Protein AF-A0A2E3RTZ9-F1 (afdb_monomer_lite)

pLDDT: mean 82.04, std 15.69, range [37.78, 97.88]

Structure (mmCIF, N/CA/C/O backbone):
data_AF-A0A2E3RTZ9-F1
#
_entry.id   AF-A0A2E3RTZ9-F1
#
loop_
_atom_site.group_PDB
_atom_site.id
_atom_site.type_symbol
_atom_site.label_atom_id
_atom_site.label_alt_id
_atom_site.label_comp_id
_atom_site.label_asym_id
_atom_site.label_entity_id
_atom_site.label_seq_id
_atom_site.pdbx_PDB_ins_code
_atom_site.Cartn_x
_atom_site.Cartn_y
_atom_site.Cartn_z
_atom_site.occupancy
_atom_site.B_iso_or_equiv
_atom_site.auth_seq_id
_atom_site.auth_comp_id
_atom_site.auth_asym_id
_atom_site.auth_atom_id
_atom_site.pdbx_PDB_model_num
ATOM 1 N N . MET A 1 1 ? 92.430 -11.516 -20.355 1.00 37.78 1 MET A N 1
ATOM 2 C CA . MET A 1 1 ? 92.539 -10.198 -19.692 1.00 37.78 1 MET A CA 1
ATOM 3 C C . MET A 1 1 ? 91.179 -9.803 -19.142 1.00 37.78 1 MET A C 1
ATOM 5 O O . MET A 1 1 ? 90.163 -10.255 -19.645 1.00 37.78 1 MET A O 1
ATOM 9 N N . ARG A 1 2 ? 91.236 -9.058 -18.044 1.00 39.56 2 ARG A N 1
ATOM 10 C CA . ARG A 1 2 ? 90.198 -8.584 -17.121 1.00 39.56 2 ARG A CA 1
ATOM 11 C C . ARG A 1 2 ? 89.097 -7.702 -17.758 1.00 39.56 2 ARG A C 1
ATOM 13 O O . ARG A 1 2 ? 89.448 -6.922 -18.629 1.00 39.56 2 ARG A O 1
ATOM 20 N N . LEU A 1 3 ? 87.861 -7.838 -17.225 1.00 41.00 3 LEU A N 1
ATOM 21 C CA . LEU A 1 3 ? 86.929 -6.800 -16.686 1.00 41.00 3 LEU A CA 1
ATOM 22 C C . LEU A 1 3 ? 86.613 -5.568 -17.593 1.00 41.00 3 LEU A C 1
ATOM 24 O O . LEU A 1 3 ? 87.527 -5.001 -18.161 1.00 41.00 3 LEU A O 1
ATOM 28 N N . THR A 1 4 ? 85.411 -4.989 -17.754 1.00 41.94 4 THR A N 1
ATOM 29 C CA . THR A 1 4 ? 84.179 -4.891 -16.941 1.00 41.94 4 THR A CA 1
ATOM 30 C C . THR A 1 4 ? 83.127 -4.041 -17.711 1.00 41.94 4 THR A C 1
ATOM 32 O O . THR A 1 4 ? 83.494 -3.332 -18.643 1.00 41.94 4 THR A O 1
ATOM 35 N N . HIS A 1 5 ? 81.886 -4.009 -17.190 1.00 41.53 5 HIS A N 1
ATOM 36 C CA . HIS A 1 5 ? 80.855 -2.938 -17.258 1.00 41.53 5 HIS A CA 1
ATOM 37 C C . HIS A 1 5 ? 79.621 -3.122 -18.170 1.00 41.53 5 HIS A C 1
ATOM 39 O O . HIS A 1 5 ? 79.523 -2.588 -19.265 1.00 41.53 5 HIS A O 1
ATOM 45 N N . ILE A 1 6 ? 78.650 -3.872 -17.626 1.00 61.19 6 ILE A N 1
ATOM 46 C CA . ILE A 1 6 ? 77.278 -3.444 -17.256 1.00 61.19 6 ILE A CA 1
ATOM 47 C C . ILE A 1 6 ? 76.717 -2.235 -18.024 1.00 61.19 6 ILE A C 1
ATOM 49 O O . ILE A 1 6 ? 77.168 -1.118 -17.793 1.00 61.19 6 ILE A O 1
ATOM 53 N N . LEU A 1 7 ? 75.613 -2.436 -18.758 1.00 49.50 7 LEU A N 1
ATOM 54 C CA . LEU A 1 7 ? 74.598 -1.401 -18.993 1.00 49.50 7 LEU A CA 1
ATOM 55 C C . LEU A 1 7 ? 73.200 -2.025 -19.181 1.00 49.50 7 LEU A C 1
ATOM 57 O O . LEU A 1 7 ? 72.863 -2.569 -20.225 1.00 49.50 7 LEU A O 1
ATOM 61 N N . PHE A 1 8 ? 72.437 -1.939 -18.088 1.00 44.38 8 PHE A N 1
ATOM 62 C CA . PHE A 1 8 ? 70.993 -1.701 -17.993 1.00 44.38 8 PHE A CA 1
ATOM 63 C C . PHE A 1 8 ? 70.022 -2.569 -18.813 1.00 44.38 8 PHE A C 1
ATOM 65 O O . PHE A 1 8 ? 69.592 -2.230 -19.911 1.00 44.38 8 PHE A O 1
ATOM 72 N N . VAL A 1 9 ? 69.548 -3.629 -18.154 1.00 51.91 9 VAL A N 1
ATOM 73 C CA . VAL A 1 9 ? 68.239 -4.244 -18.404 1.00 51.91 9 VAL A CA 1
ATOM 74 C C . VAL A 1 9 ? 67.163 -3.269 -17.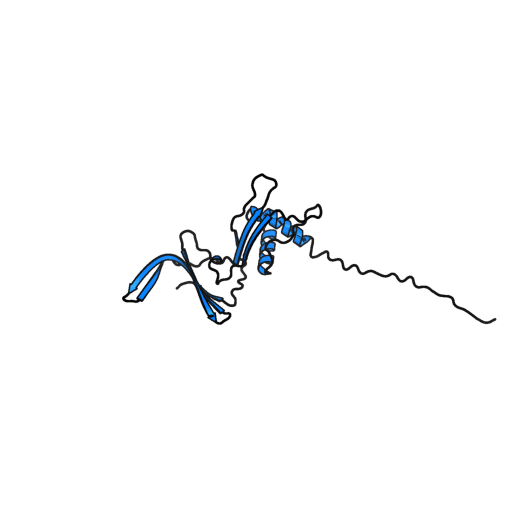907 1.00 51.91 9 VAL A C 1
ATOM 76 O O . VAL A 1 9 ? 67.026 -3.063 -16.703 1.00 51.91 9 VAL A O 1
ATOM 79 N N . LEU A 1 10 ? 66.419 -2.648 -18.823 1.00 51.31 10 LEU A N 1
ATOM 80 C CA . LEU A 1 10 ? 65.188 -1.910 -18.521 1.00 51.31 10 LEU A CA 1
ATOM 81 C C . LEU A 1 10 ? 64.021 -2.910 -18.529 1.00 51.31 10 LEU A C 1
ATOM 83 O O . LEU A 1 10 ? 63.734 -3.471 -19.589 1.00 51.31 10 LEU A O 1
ATOM 87 N N . PRO A 1 11 ? 63.340 -3.168 -17.398 1.00 47.69 11 PRO A N 1
ATOM 88 C CA . PRO A 1 11 ? 62.123 -3.953 -17.427 1.00 47.69 11 PRO A CA 1
ATOM 89 C C . PRO A 1 11 ? 60.994 -3.068 -17.957 1.00 47.69 11 PRO A C 1
ATOM 91 O O . PRO A 1 11 ? 60.727 -1.986 -17.431 1.00 47.69 11 PRO A O 1
ATOM 94 N N . LEU A 1 12 ? 60.336 -3.542 -19.012 1.00 49.34 12 LEU A N 1
ATOM 95 C CA . LEU A 1 12 ? 59.091 -2.991 -19.524 1.00 49.34 12 LEU A CA 1
ATOM 96 C C . LEU A 1 12 ? 58.023 -3.172 -18.430 1.00 49.34 12 LEU A C 1
ATOM 98 O O . LEU A 1 12 ? 57.469 -4.256 -18.259 1.00 49.34 12 LEU A O 1
ATOM 102 N N . ALA A 1 13 ? 57.792 -2.132 -17.630 1.00 54.56 13 ALA A N 1
ATOM 103 C CA . ALA A 1 13 ? 56.733 -2.118 -16.632 1.00 54.56 13 ALA A CA 1
ATOM 104 C C . ALA A 1 13 ? 55.378 -2.072 -17.351 1.00 54.56 13 ALA A C 1
ATOM 106 O O . ALA A 1 13 ? 54.900 -1.011 -17.750 1.00 54.56 13 ALA A O 1
ATOM 107 N N . VAL A 1 14 ? 54.768 -3.242 -17.542 1.00 57.16 14 VAL A N 1
ATOM 108 C CA . VAL A 1 14 ? 53.361 -3.362 -17.925 1.00 57.16 14 VAL A CA 1
ATOM 109 C C . VAL A 1 14 ? 52.537 -2.933 -16.714 1.00 57.16 14 VAL A C 1
ATOM 111 O O . VAL A 1 14 ? 52.337 -3.699 -15.774 1.00 57.16 14 VAL A O 1
ATOM 114 N N . VAL A 1 15 ? 52.093 -1.677 -16.712 1.00 55.81 15 VAL A N 1
ATOM 115 C CA . VAL A 1 15 ? 51.058 -1.200 -15.794 1.00 55.81 15 VAL A CA 1
ATOM 116 C C . VAL A 1 15 ? 49.757 -1.884 -16.204 1.00 55.81 15 VAL A C 1
ATOM 118 O O . VAL A 1 15 ? 49.064 -1.441 -17.117 1.00 55.81 15 VAL A O 1
ATOM 121 N N . ALA A 1 16 ? 49.443 -3.004 -15.554 1.00 57.12 16 ALA A N 1
ATOM 122 C CA . ALA A 1 16 ? 48.110 -3.578 -15.595 1.00 57.12 16 ALA A CA 1
ATOM 123 C C . ALA A 1 16 ? 47.174 -2.628 -14.835 1.00 57.12 16 ALA A C 1
ATOM 125 O O . ALA A 1 16 ? 47.066 -2.686 -13.611 1.00 57.12 16 ALA A O 1
ATOM 126 N N . LEU A 1 17 ? 46.524 -1.715 -15.562 1.00 52.62 17 LEU A N 1
ATOM 127 C CA . LEU A 1 17 ? 45.335 -1.044 -15.056 1.00 52.62 17 LEU A CA 1
ATOM 128 C C . LEU A 1 17 ? 44.267 -2.118 -14.849 1.00 52.62 17 LEU A C 1
ATOM 130 O O . LEU A 1 17 ? 43.628 -2.572 -15.796 1.00 52.62 17 LEU A O 1
ATOM 134 N N . ALA A 1 18 ? 44.094 -2.536 -13.598 1.00 52.53 18 ALA A N 1
ATOM 135 C CA . ALA A 1 18 ? 42.909 -3.250 -13.168 1.00 52.53 18 ALA A CA 1
ATOM 136 C C . ALA A 1 18 ? 41.715 -2.292 -13.298 1.00 52.53 18 ALA A C 1
ATOM 138 O O . ALA A 1 18 ? 41.380 -1.554 -12.375 1.00 52.53 18 ALA A O 1
ATOM 139 N N . VAL A 1 19 ? 41.100 -2.269 -14.480 1.00 52.31 19 VAL A N 1
ATOM 140 C CA . VAL A 1 19 ? 39.741 -1.763 -14.657 1.00 52.31 19 VAL A CA 1
ATOM 141 C C . VAL A 1 19 ? 38.826 -2.673 -13.847 1.00 52.31 19 VAL A C 1
ATOM 143 O O . VAL A 1 19 ? 38.515 -3.790 -14.252 1.00 52.31 19 VAL A O 1
ATOM 146 N N . ALA A 1 20 ? 38.437 -2.216 -12.660 1.00 54.34 20 ALA A N 1
ATOM 147 C CA . ALA A 1 20 ? 37.323 -2.798 -11.935 1.00 54.34 20 ALA A CA 1
ATOM 148 C C . ALA A 1 20 ? 36.063 -2.568 -12.783 1.00 54.34 20 ALA A C 1
ATOM 150 O O . ALA A 1 20 ? 35.514 -1.470 -12.813 1.00 54.34 20 ALA A O 1
ATOM 151 N N . SER A 1 21 ? 35.658 -3.582 -13.544 1.00 45.50 21 SER A N 1
ATOM 152 C CA . SER A 1 21 ? 34.440 -3.581 -14.350 1.00 45.50 21 SER A CA 1
ATOM 153 C C . SER A 1 21 ? 33.209 -3.599 -13.435 1.00 45.50 21 SER A C 1
ATOM 155 O O . SER A 1 21 ? 33.030 -4.576 -12.701 1.00 45.50 21 SER A O 1
ATOM 157 N N . PRO A 1 22 ? 32.330 -2.582 -13.473 1.00 52.78 22 PRO A N 1
ATOM 158 C CA . PRO A 1 22 ? 31.088 -2.587 -12.720 1.00 52.78 22 PRO A CA 1
ATOM 159 C C . PRO A 1 22 ? 29.978 -3.199 -13.584 1.00 52.78 22 PRO A C 1
ATOM 161 O O . PRO A 1 22 ? 29.052 -2.498 -13.967 1.00 52.78 22 PRO A O 1
ATOM 164 N N . GLN A 1 23 ? 30.061 -4.468 -13.993 1.00 50.91 23 GLN A N 1
ATOM 165 C CA . GLN A 1 23 ? 29.090 -4.973 -14.980 1.00 50.91 23 GLN A CA 1
ATOM 166 C C . GLN A 1 23 ? 28.837 -6.474 -14.878 1.00 50.91 23 GLN A C 1
ATOM 168 O O . GLN A 1 23 ? 29.228 -7.270 -15.719 1.00 50.91 23 GLN A O 1
ATOM 173 N N . ALA A 1 24 ? 28.137 -6.846 -13.815 1.00 52.31 24 ALA A N 1
ATOM 174 C CA . ALA A 1 24 ? 27.357 -8.083 -13.782 1.00 52.31 24 ALA A CA 1
ATOM 175 C C . ALA A 1 24 ? 26.075 -7.875 -12.962 1.00 52.31 24 ALA A C 1
ATOM 177 O O . ALA A 1 24 ? 25.016 -8.338 -13.358 1.00 52.31 24 ALA A O 1
ATOM 178 N N . ALA A 1 25 ? 26.133 -7.051 -11.911 1.00 51.88 25 ALA A N 1
ATOM 179 C CA . ALA A 1 25 ? 24.975 -6.599 -11.131 1.00 51.88 25 ALA A CA 1
ATOM 180 C C . ALA A 1 25 ? 24.139 -5.495 -11.828 1.00 51.88 25 ALA A C 1
ATOM 182 O O . ALA A 1 25 ? 23.742 -4.529 -11.182 1.00 51.88 25 ALA A O 1
ATOM 183 N N . LYS A 1 26 ? 23.988 -5.536 -13.161 1.00 54.25 26 LYS A N 1
ATOM 184 C CA . LYS A 1 26 ? 23.388 -4.418 -13.916 1.00 54.25 26 LYS A CA 1
ATOM 185 C C . LYS A 1 26 ? 22.472 -4.834 -15.063 1.00 54.25 26 LYS A C 1
ATOM 187 O O . LYS A 1 26 ? 21.368 -4.332 -15.123 1.00 54.25 26 LYS A O 1
ATOM 192 N N . ALA A 1 27 ? 22.879 -5.741 -15.951 1.00 59.62 27 ALA A N 1
ATOM 193 C CA . ALA A 1 27 ? 22.065 -6.038 -17.138 1.00 59.62 27 ALA A CA 1
ATOM 194 C C . ALA A 1 27 ? 20.762 -6.782 -16.797 1.00 59.62 27 ALA A C 1
ATOM 196 O O . ALA A 1 27 ? 19.689 -6.323 -17.162 1.00 59.62 27 ALA A O 1
ATOM 197 N N . GLN A 1 28 ? 20.854 -7.873 -16.027 1.00 65.69 28 GLN A N 1
ATOM 198 C CA . GLN A 1 28 ? 19.687 -8.698 -15.699 1.00 65.69 28 GLN A CA 1
ATOM 199 C C . GLN A 1 28 ? 18.638 -7.929 -14.878 1.00 65.69 28 GLN A C 1
ATOM 201 O O . GLN A 1 28 ? 17.451 -8.041 -15.162 1.00 65.69 28 GLN A O 1
ATOM 206 N N . ASP A 1 29 ? 19.061 -7.124 -13.899 1.00 67.00 29 ASP A N 1
ATOM 207 C CA . ASP A 1 29 ? 18.135 -6.325 -13.084 1.00 67.00 29 ASP A CA 1
ATOM 208 C C . ASP A 1 29 ? 17.402 -5.272 -13.937 1.00 67.00 29 ASP A C 1
ATOM 210 O O . ASP A 1 29 ? 16.201 -5.076 -13.764 1.00 67.00 29 ASP A O 1
ATOM 214 N N . TYR A 1 30 ? 18.094 -4.648 -14.901 1.00 78.56 30 TYR A N 1
ATOM 215 C CA . TYR A 1 30 ? 17.491 -3.687 -15.833 1.00 78.56 30 TYR A CA 1
ATOM 216 C C . TYR A 1 30 ? 16.533 -4.346 -16.826 1.00 78.56 30 TYR A C 1
ATOM 218 O O . TYR A 1 30 ? 15.469 -3.794 -17.099 1.00 78.56 30 TYR A O 1
ATOM 226 N N . ASP A 1 31 ? 16.861 -5.541 -17.322 1.00 86.25 31 ASP A N 1
ATOM 227 C CA . ASP A 1 31 ? 15.958 -6.311 -18.183 1.00 86.25 31 ASP A CA 1
ATOM 228 C C . ASP A 1 31 ? 14.654 -6.651 -17.438 1.00 86.25 31 ASP A C 1
ATOM 230 O O . ASP A 1 31 ? 13.560 -6.570 -18.006 1.00 86.25 31 ASP A O 1
ATOM 234 N N . MET A 1 32 ? 14.755 -6.962 -16.140 1.00 90.06 32 MET A N 1
ATOM 235 C CA . MET A 1 32 ? 13.598 -7.215 -15.280 1.00 90.06 32 MET A CA 1
ATOM 236 C C . MET A 1 32 ? 12.797 -5.948 -14.966 1.00 90.06 32 MET A C 1
ATOM 238 O O . MET A 1 32 ? 11.569 -6.004 -14.993 1.00 90.06 32 MET A O 1
ATOM 242 N N . ASP A 1 33 ? 13.450 -4.808 -14.721 1.00 91.38 33 ASP A N 1
ATOM 243 C CA . ASP A 1 33 ? 12.775 -3.519 -14.507 1.00 91.38 33 ASP A CA 1
ATOM 244 C C . ASP A 1 33 ? 12.034 -3.058 -15.785 1.00 91.38 33 ASP A C 1
ATOM 246 O O . ASP A 1 33 ? 10.894 -2.593 -15.714 1.00 91.38 33 ASP A O 1
ATOM 250 N N . CYS A 1 34 ? 12.617 -3.271 -16.971 1.00 90.19 34 CYS A N 1
ATOM 251 C CA . CYS A 1 34 ? 11.935 -3.041 -18.249 1.00 90.19 34 CYS A CA 1
ATOM 252 C C . CYS A 1 34 ? 10.733 -3.967 -18.446 1.00 90.19 34 CYS A C 1
ATOM 254 O O . CYS A 1 34 ? 9.667 -3.531 -18.882 1.00 90.19 34 CYS A O 1
ATOM 256 N N . LYS A 1 35 ? 10.880 -5.254 -18.115 1.00 91.00 35 LYS A N 1
ATOM 257 C CA . LYS A 1 35 ? 9.771 -6.209 -18.183 1.00 91.00 35 LYS A CA 1
ATOM 258 C C . LYS A 1 35 ? 8.651 -5.832 -17.212 1.00 91.00 35 LYS A C 1
ATOM 260 O O . LYS A 1 35 ? 7.480 -5.919 -17.572 1.00 91.00 35 LYS A O 1
ATOM 265 N N . LEU A 1 36 ? 9.001 -5.383 -16.010 1.00 91.56 36 LEU A N 1
ATOM 266 C CA . LEU A 1 36 ? 8.054 -4.922 -15.002 1.00 91.56 36 LEU A CA 1
ATOM 267 C C . LEU A 1 36 ? 7.200 -3.757 -15.515 1.00 91.56 36 LEU A C 1
ATOM 269 O O . LEU A 1 36 ? 5.980 -3.845 -15.424 1.00 91.56 36 LEU A O 1
ATOM 273 N N . LEU A 1 37 ? 7.809 -2.738 -16.129 1.00 89.19 37 LEU A N 1
ATOM 274 C CA . LEU A 1 37 ? 7.092 -1.617 -16.758 1.00 89.19 37 LEU A CA 1
ATOM 275 C C . LEU A 1 37 ? 6.053 -2.072 -17.794 1.00 89.19 37 LEU A C 1
ATOM 277 O O . LEU A 1 37 ? 4.983 -1.483 -17.890 1.00 89.19 37 LEU A O 1
ATOM 281 N N . LEU A 1 38 ? 6.332 -3.139 -18.544 1.00 87.62 38 LEU A N 1
ATOM 282 C CA . LEU A 1 38 ? 5.393 -3.687 -19.531 1.00 87.62 38 LEU A CA 1
ATOM 283 C C . LEU A 1 38 ? 4.291 -4.549 -18.897 1.00 87.62 38 LEU A C 1
ATOM 285 O O . LEU A 1 38 ? 3.165 -4.588 -19.390 1.00 87.62 38 LEU A O 1
ATOM 289 N N . CYS A 1 39 ? 4.613 -5.261 -17.821 1.00 90.88 39 CYS A N 1
ATOM 290 C CA . CYS A 1 39 ? 3.714 -6.205 -17.159 1.00 90.88 39 CYS A CA 1
ATOM 291 C C . CYS A 1 39 ? 2.747 -5.543 -16.171 1.00 90.88 39 CYS A C 1
ATOM 293 O O . CYS A 1 39 ? 1.628 -6.026 -15.982 1.00 90.88 39 CYS A O 1
ATOM 295 N N . LEU A 1 40 ? 3.188 -4.462 -15.528 1.00 89.88 40 LEU A N 1
ATOM 296 C CA . LEU A 1 40 ? 2.461 -3.779 -14.467 1.00 89.88 40 LEU A CA 1
ATOM 297 C C . LEU A 1 40 ? 1.120 -3.189 -14.942 1.00 89.88 40 LEU A C 1
ATOM 299 O O . LEU A 1 40 ? 0.122 -3.441 -14.267 1.00 89.88 40 LEU A O 1
ATOM 303 N N . PRO A 1 41 ? 1.032 -2.529 -16.119 1.00 85.56 41 PRO A N 1
ATOM 304 C CA . PRO A 1 41 ? -0.231 -2.107 -16.715 1.00 85.56 41 PRO A CA 1
ATOM 305 C C . PRO A 1 41 ? -1.295 -3.201 -16.725 1.00 85.56 41 PRO A C 1
ATOM 307 O O . PRO A 1 41 ? -2.399 -3.006 -16.232 1.00 85.56 41 PRO A O 1
ATOM 310 N N . GLY A 1 42 ? -0.944 -4.384 -17.229 1.00 82.62 42 GLY A N 1
ATOM 311 C CA . GLY A 1 42 ? -1.872 -5.501 -17.380 1.00 82.62 42 GLY A CA 1
ATOM 312 C C . GLY A 1 42 ? -2.170 -6.273 -16.094 1.00 82.62 42 GLY A C 1
ATOM 313 O O . GLY A 1 42 ? -2.815 -7.315 -16.176 1.00 82.62 42 GLY A O 1
ATOM 314 N N . GLY A 1 43 ? -1.673 -5.829 -14.934 1.00 86.31 43 GLY A N 1
ATOM 315 C CA . GLY A 1 43 ? -1.845 -6.548 -13.673 1.00 86.31 43 GLY A CA 1
ATOM 316 C C . GLY A 1 43 ? -1.128 -7.901 -13.644 1.00 86.31 43 GLY A C 1
ATOM 317 O O . GLY A 1 43 ? -1.636 -8.841 -13.041 1.00 86.31 43 GLY A O 1
ATOM 318 N N . PHE A 1 44 ? 0.042 -7.999 -14.288 1.00 90.62 44 PHE A N 1
ATOM 319 C CA . PHE A 1 44 ? 0.865 -9.216 -14.373 1.00 90.62 44 PHE A CA 1
ATOM 320 C C . PHE A 1 44 ? 0.156 -10.417 -15.030 1.00 90.62 44 PHE A C 1
ATOM 322 O O . PHE A 1 44 ? -0.100 -11.427 -14.370 1.00 90.62 44 PHE A O 1
ATOM 329 N N . PRO A 1 45 ? -0.126 -10.355 -16.345 1.00 89.19 45 PRO A N 1
ATOM 330 C CA . PRO A 1 45 ? -0.687 -11.486 -17.085 1.00 89.19 45 PRO A CA 1
ATOM 331 C C . PRO A 1 45 ? 0.279 -12.687 -17.152 1.00 89.19 45 PRO A C 1
ATOM 333 O O . PRO A 1 45 ? 1.436 -12.618 -16.726 1.00 89.19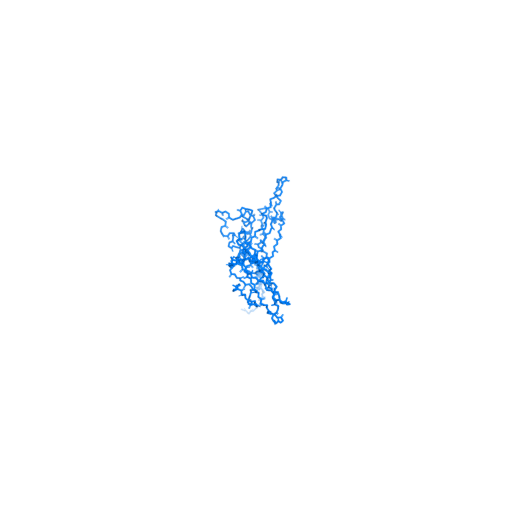 45 PRO A O 1
ATOM 336 N N . ASP A 1 46 ? -0.181 -13.800 -17.732 1.00 91.56 46 ASP A N 1
ATOM 337 C CA . ASP A 1 46 ? 0.636 -15.005 -17.921 1.00 91.56 46 ASP A CA 1
ATOM 338 C C . ASP A 1 46 ? 2.004 -14.680 -18.554 1.00 91.56 46 ASP A C 1
ATOM 340 O O . ASP A 1 46 ? 2.100 -14.020 -19.589 1.00 91.56 46 ASP A O 1
ATOM 344 N N . GLY A 1 47 ? 3.083 -15.157 -17.922 1.00 89.12 47 GLY A N 1
ATOM 345 C CA . GLY A 1 47 ? 4.466 -14.885 -18.340 1.00 89.12 47 GLY A CA 1
ATOM 346 C C . GLY A 1 47 ? 5.137 -13.680 -17.663 1.00 89.12 47 GLY A C 1
ATOM 347 O O . GLY A 1 47 ? 6.331 -13.468 -17.884 1.00 89.12 47 GLY A O 1
ATOM 348 N N . CYS A 1 48 ? 4.419 -12.944 -16.808 1.00 94.50 48 CYS A N 1
ATOM 349 C CA . CYS A 1 48 ? 4.941 -11.827 -16.007 1.00 94.50 48 CYS A CA 1
ATOM 350 C C . CYS A 1 48 ? 5.254 -12.182 -14.539 1.00 94.50 48 CYS A C 1
ATOM 352 O O . CYS A 1 48 ? 5.542 -11.290 -13.742 1.00 94.50 48 CYS A O 1
ATOM 354 N N . GLY A 1 49 ? 5.191 -13.464 -14.160 1.00 93.62 49 GLY A N 1
ATOM 355 C CA . GLY A 1 49 ? 5.391 -13.896 -12.769 1.00 93.62 49 GLY A CA 1
ATOM 356 C C . GLY A 1 49 ? 6.779 -13.567 -12.205 1.00 93.62 49 GLY A C 1
ATOM 357 O O . GLY A 1 49 ? 6.897 -13.161 -11.059 1.00 93.62 49 GLY A O 1
ATOM 358 N N . ASP A 1 50 ? 7.821 -13.642 -13.028 1.00 93.94 50 ASP A N 1
ATOM 359 C CA . ASP A 1 50 ? 9.185 -13.244 -12.661 1.00 93.94 50 ASP A CA 1
ATOM 360 C C . ASP A 1 50 ? 9.319 -11.731 -12.415 1.00 93.94 50 ASP A C 1
ATOM 362 O O . ASP A 1 50 ? 10.014 -11.316 -11.492 1.00 93.94 50 ASP A O 1
ATOM 366 N N . ALA A 1 51 ? 8.638 -10.900 -13.207 1.00 93.81 51 ALA A N 1
ATOM 367 C CA . ALA A 1 51 ? 8.591 -9.454 -13.007 1.00 93.81 51 ALA A CA 1
ATOM 368 C C . ALA A 1 51 ? 7.823 -9.090 -11.729 1.00 93.81 51 ALA A C 1
ATOM 370 O O . ALA A 1 51 ? 8.243 -8.198 -10.991 1.00 93.81 51 ALA A O 1
ATOM 371 N N . TYR A 1 52 ? 6.734 -9.808 -11.438 1.00 93.19 52 TYR A N 1
ATOM 372 C CA . TYR A 1 52 ? 6.019 -9.686 -10.169 1.00 93.19 52 TYR A CA 1
ATOM 373 C C . TYR A 1 52 ? 6.924 -10.041 -8.986 1.00 93.19 52 TYR A C 1
ATOM 375 O O . TYR A 1 52 ? 7.049 -9.257 -8.046 1.00 93.19 52 TYR A O 1
ATOM 383 N N . ASP A 1 53 ? 7.597 -11.191 -9.042 1.00 93.50 53 ASP A N 1
ATOM 384 C CA . ASP A 1 53 ? 8.486 -11.645 -7.974 1.00 93.50 53 ASP A CA 1
ATOM 385 C C . ASP A 1 53 ? 9.651 -10.670 -7.755 1.00 93.50 53 ASP A C 1
ATOM 387 O O . ASP A 1 53 ? 9.958 -10.334 -6.609 1.00 93.50 53 ASP A O 1
ATOM 391 N N . HIS A 1 54 ? 10.240 -10.153 -8.839 1.00 94.00 54 HIS A N 1
ATOM 392 C CA . HIS A 1 54 ? 11.264 -9.104 -8.799 1.00 94.00 54 HIS A CA 1
ATOM 393 C C . HIS A 1 54 ? 10.756 -7.838 -8.103 1.00 94.00 54 HIS A C 1
ATOM 395 O O . HIS A 1 54 ? 11.406 -7.329 -7.191 1.00 94.00 54 HIS A O 1
ATOM 401 N N . MET A 1 55 ? 9.560 -7.357 -8.457 1.00 93.38 55 MET A N 1
ATOM 402 C CA . MET A 1 55 ? 8.939 -6.210 -7.788 1.00 93.38 55 MET A CA 1
ATOM 403 C C . MET A 1 55 ? 8.731 -6.476 -6.289 1.00 93.38 55 MET A C 1
ATOM 405 O O . MET A 1 55 ? 9.091 -5.644 -5.455 1.00 93.38 55 MET A O 1
ATOM 409 N N . ILE A 1 56 ? 8.180 -7.637 -5.917 1.00 92.38 56 ILE A N 1
ATOM 410 C CA . ILE A 1 56 ? 7.950 -7.994 -4.509 1.00 92.38 56 ILE A CA 1
ATOM 411 C C . ILE A 1 56 ? 9.266 -8.075 -3.729 1.00 92.38 56 ILE A C 1
ATOM 413 O O . ILE A 1 56 ? 9.305 -7.659 -2.568 1.00 92.38 56 ILE A O 1
ATOM 417 N N . ASP A 1 57 ? 10.340 -8.576 -4.335 1.00 91.94 57 ASP A N 1
ATOM 418 C CA . ASP A 1 57 ? 11.665 -8.615 -3.716 1.00 91.94 57 ASP A CA 1
ATOM 419 C C . ASP A 1 57 ? 12.204 -7.204 -3.440 1.00 91.94 57 ASP A C 1
ATOM 421 O O . ASP A 1 57 ? 12.575 -6.884 -2.307 1.00 91.94 57 ASP A O 1
ATOM 425 N N . ARG A 1 58 ? 12.105 -6.298 -4.421 1.00 92.06 58 ARG A N 1
ATOM 426 C CA . ARG A 1 58 ? 12.477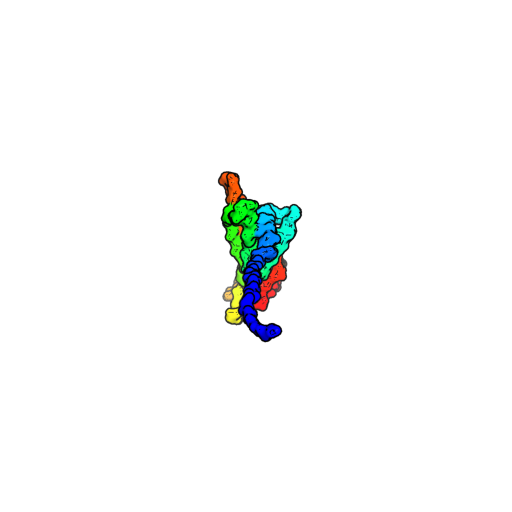 -4.883 -4.253 1.00 92.06 58 ARG A CA 1
ATOM 427 C C . ARG A 1 58 ? 11.697 -4.203 -3.130 1.00 92.06 58 ARG A C 1
ATOM 429 O O . ARG A 1 58 ? 12.290 -3.511 -2.300 1.00 92.06 58 ARG A O 1
ATOM 436 N N . ILE A 1 59 ? 10.386 -4.432 -3.065 1.00 91.12 59 ILE A N 1
ATOM 437 C CA . ILE A 1 59 ? 9.527 -3.899 -2.001 1.00 91.12 59 ILE A CA 1
ATOM 438 C C . ILE A 1 59 ? 9.961 -4.471 -0.641 1.00 91.12 59 ILE A C 1
ATOM 440 O O . ILE A 1 59 ? 10.071 -3.738 0.342 1.00 91.12 59 ILE A O 1
ATOM 444 N N . ARG A 1 60 ? 10.272 -5.769 -0.549 1.00 87.88 60 ARG A N 1
ATOM 445 C CA . ARG A 1 60 ? 10.773 -6.384 0.697 1.00 87.88 60 ARG A CA 1
ATOM 446 C C . ARG A 1 60 ? 12.111 -5.800 1.154 1.00 87.88 60 ARG A C 1
ATOM 448 O O . ARG A 1 60 ? 12.351 -5.757 2.361 1.00 87.88 60 ARG A O 1
ATOM 455 N N . ASP A 1 61 ? 12.927 -5.328 0.219 1.00 88.38 61 ASP A N 1
ATOM 456 C CA . ASP A 1 61 ? 14.180 -4.612 0.467 1.00 88.38 61 ASP A CA 1
ATOM 457 C C . ASP A 1 61 ? 13.989 -3.122 0.807 1.00 88.38 61 ASP A C 1
ATOM 459 O O . ASP A 1 61 ? 14.963 -2.425 1.100 1.00 88.38 61 ASP A O 1
ATOM 463 N N . GLY A 1 62 ? 12.755 -2.608 0.771 1.00 85.56 62 GLY A N 1
ATOM 464 C CA . GLY A 1 62 ? 12.460 -1.190 0.989 1.00 85.56 62 GLY A CA 1
ATOM 465 C C . GLY A 1 62 ? 12.921 -0.287 -0.158 1.00 85.56 62 GLY A C 1
ATOM 466 O O . GLY A 1 62 ? 13.159 0.901 0.054 1.00 85.56 62 GLY A O 1
ATOM 467 N N . LYS A 1 63 ? 13.089 -0.849 -1.358 1.00 88.62 63 LYS A N 1
ATOM 468 C CA . LYS A 1 63 ? 13.420 -0.114 -2.582 1.00 88.62 63 LYS A CA 1
ATOM 469 C C . LYS A 1 63 ? 12.137 0.297 -3.307 1.00 88.62 63 LYS A C 1
ATOM 471 O O . LYS A 1 63 ? 11.077 -0.286 -3.090 1.00 88.62 63 LYS A O 1
ATOM 476 N N . SER A 1 64 ? 12.269 1.261 -4.219 1.00 89.38 64 SER A N 1
ATOM 477 C CA . SER A 1 64 ? 11.229 1.578 -5.206 1.00 89.38 64 SER A CA 1
ATOM 478 C C . SER A 1 64 ? 10.782 0.304 -5.942 1.00 89.38 64 SER A C 1
ATOM 480 O O . SER A 1 64 ? 11.656 -0.506 -6.288 1.00 89.38 64 SER A O 1
ATOM 482 N N . PRO A 1 65 ? 9.474 0.122 -6.207 1.00 89.75 65 PRO A N 1
ATOM 483 C CA . PRO A 1 65 ? 8.934 -1.080 -6.848 1.00 89.75 65 PRO A CA 1
ATOM 484 C C . PRO A 1 65 ? 9.508 -1.295 -8.251 1.00 89.75 65 PRO A C 1
ATOM 486 O O . PRO A 1 65 ? 9.742 -2.434 -8.635 1.00 89.75 65 PRO A O 1
ATOM 489 N N . ILE A 1 66 ? 9.812 -0.207 -8.963 1.00 89.56 66 ILE A N 1
ATOM 490 C CA . ILE A 1 66 ? 10.480 -0.208 -10.267 1.00 89.56 66 ILE A CA 1
ATOM 491 C C . ILE A 1 66 ? 11.869 0.415 -10.096 1.00 89.56 66 ILE A C 1
ATOM 493 O O . ILE A 1 66 ? 12.046 1.377 -9.336 1.00 89.56 66 ILE A O 1
ATOM 497 N N . GLY A 1 67 ? 12.879 -0.186 -10.724 1.00 86.88 67 GLY A N 1
ATOM 498 C CA . GLY A 1 67 ? 14.208 0.403 -10.861 1.00 86.88 67 GLY A CA 1
ATOM 499 C C . GLY A 1 67 ? 14.375 1.162 -12.171 1.00 86.88 67 GLY A C 1
ATOM 500 O O . GLY A 1 67 ? 13.518 1.948 -12.552 1.00 86.88 67 GLY A O 1
ATOM 501 N N . THR A 1 68 ? 15.500 0.935 -12.838 1.00 86.69 68 THR A N 1
ATOM 502 C CA . THR A 1 68 ? 15.866 1.643 -14.071 1.00 86.69 68 THR A CA 1
ATOM 503 C C . THR A 1 68 ? 15.651 0.714 -15.253 1.00 86.69 68 THR A C 1
ATOM 505 O O . THR A 1 68 ? 16.210 -0.380 -15.278 1.00 86.69 68 THR A O 1
ATOM 508 N N . CYS A 1 69 ? 14.899 1.159 -16.258 1.00 86.50 69 CYS A N 1
ATOM 509 C CA . CYS A 1 69 ? 14.776 0.440 -17.521 1.00 86.50 69 CYS A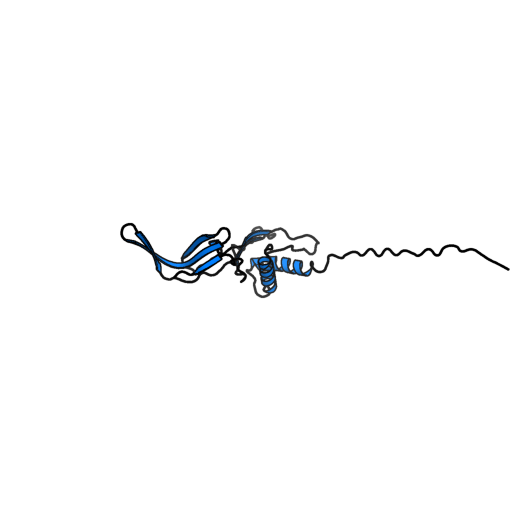 CA 1
ATOM 510 C C . CYS A 1 69 ? 15.686 1.063 -18.583 1.00 86.50 69 CYS A C 1
ATOM 512 O O . CYS A 1 69 ? 15.459 2.191 -19.016 1.00 86.50 69 CYS A O 1
ATOM 514 N N . ALA A 1 70 ? 16.710 0.327 -19.021 1.00 85.25 70 ALA A N 1
ATOM 515 C CA . ALA A 1 70 ? 17.611 0.767 -20.081 1.00 85.25 70 ALA A CA 1
ATOM 516 C C . ALA A 1 70 ? 17.078 0.359 -21.462 1.00 85.25 70 ALA A C 1
ATOM 518 O O . ALA A 1 70 ? 16.957 -0.820 -21.789 1.00 85.25 70 ALA A O 1
ATOM 519 N N . MET A 1 71 ? 16.810 1.348 -22.305 1.00 78.50 71 MET A N 1
ATOM 520 C CA . MET A 1 71 ? 16.392 1.152 -23.687 1.00 78.50 71 MET A CA 1
ATOM 521 C C . MET A 1 71 ? 17.589 0.772 -24.570 1.00 78.50 71 MET A C 1
ATOM 523 O O . MET A 1 71 ? 18.728 1.165 -24.317 1.00 78.50 71 MET A O 1
ATOM 527 N N . ALA A 1 72 ? 17.330 0.082 -25.687 1.00 70.19 72 ALA A N 1
ATOM 528 C CA . ALA A 1 72 ? 18.363 -0.367 -26.634 1.00 70.19 72 ALA A CA 1
ATOM 529 C C . ALA A 1 72 ? 19.245 0.767 -27.214 1.00 70.19 72 ALA A C 1
ATOM 531 O O . ALA A 1 72 ? 20.340 0.508 -27.707 1.00 70.19 72 ALA A O 1
ATOM 532 N N . GLY A 1 73 ? 18.787 2.023 -27.144 1.00 68.19 73 GLY A N 1
ATOM 533 C CA . GLY A 1 73 ? 19.552 3.217 -27.524 1.00 68.19 73 GLY A CA 1
ATOM 534 C C . GLY A 1 73 ? 20.504 3.754 -26.446 1.00 68.19 73 GLY A C 1
ATOM 535 O O . GLY A 1 73 ? 21.137 4.782 -26.668 1.00 68.19 73 GLY A O 1
ATOM 536 N N . GLY A 1 74 ? 20.599 3.099 -25.285 1.00 72.12 74 GLY A N 1
ATOM 537 C CA . GLY A 1 74 ? 21.437 3.519 -24.157 1.00 72.12 74 GLY A CA 1
ATOM 538 C C . GLY A 1 74 ? 20.824 4.600 -23.258 1.00 72.12 74 GLY A C 1
ATOM 539 O O . GLY A 1 74 ? 21.489 5.039 -22.323 1.00 72.12 74 GLY A O 1
ATOM 540 N N . GLY A 1 75 ? 19.586 5.026 -23.530 1.00 79.19 75 GLY A N 1
ATOM 541 C CA . GLY A 1 75 ? 18.801 5.900 -22.651 1.00 79.19 75 GLY A CA 1
ATOM 542 C C . GLY A 1 75 ? 17.974 5.109 -21.636 1.00 79.19 75 GLY A C 1
ATOM 543 O O . GLY A 1 75 ? 17.697 3.932 -21.853 1.00 79.19 75 GLY A O 1
ATOM 544 N N . GLU A 1 76 ? 17.576 5.752 -20.543 1.00 85.94 76 GLU A N 1
ATOM 545 C CA . GLU A 1 76 ? 16.595 5.218 -19.591 1.00 85.94 76 GLU A CA 1
ATOM 546 C C . GLU A 1 76 ? 15.175 5.541 -20.076 1.00 85.94 76 GLU A C 1
ATOM 548 O O . GLU A 1 76 ? 14.954 6.593 -20.673 1.00 85.94 76 GLU A O 1
ATOM 553 N N . TYR A 1 77 ? 14.228 4.626 -19.870 1.00 83.62 77 TYR A N 1
ATOM 554 C CA . TYR A 1 77 ? 12.809 4.938 -20.005 1.00 83.62 77 TYR A CA 1
ATOM 555 C C . TYR A 1 77 ? 12.322 5.569 -18.701 1.00 83.62 77 TYR A C 1
ATOM 557 O O . TYR A 1 77 ? 12.305 4.894 -17.673 1.00 83.62 77 TYR A O 1
ATOM 565 N N . ASP A 1 78 ? 11.929 6.837 -18.754 1.00 85.56 78 ASP A N 1
ATOM 566 C CA . ASP A 1 78 ? 11.462 7.637 -17.616 1.00 85.56 78 ASP A CA 1
ATOM 567 C C . ASP A 1 78 ? 10.090 8.289 -17.863 1.00 85.56 78 ASP A C 1
ATOM 569 O O . ASP A 1 78 ? 9.605 9.046 -17.025 1.00 85.56 78 ASP A O 1
ATOM 573 N N . ASP A 1 79 ? 9.431 7.964 -18.981 1.00 87.56 79 ASP A N 1
ATOM 574 C CA . ASP A 1 79 ? 8.124 8.519 -19.348 1.00 87.56 79 ASP A CA 1
ATOM 575 C C . ASP A 1 79 ? 6.971 7.769 -18.652 1.00 87.56 79 ASP A C 1
ATOM 577 O O . ASP A 1 79 ? 6.110 7.121 -19.264 1.00 87.56 79 ASP A O 1
ATOM 581 N N . TYR A 1 80 ? 7.021 7.783 -17.322 1.00 87.06 80 TYR A N 1
ATOM 582 C CA . TYR A 1 80 ? 6.000 7.264 -16.425 1.00 87.06 80 TYR A CA 1
ATOM 583 C C . TYR A 1 80 ? 6.023 8.020 -15.093 1.00 87.06 80 TYR A C 1
ATOM 585 O O . TYR A 1 80 ? 7.062 8.486 -14.628 1.00 87.06 80 TYR A O 1
ATOM 593 N N . GLU A 1 81 ? 4.866 8.105 -14.454 1.00 89.00 81 GLU A N 1
ATOM 594 C CA . GLU A 1 81 ? 4.707 8.584 -13.088 1.00 89.00 81 GLU A CA 1
ATOM 595 C C . GLU A 1 81 ? 4.304 7.407 -12.206 1.00 89.00 81 GLU A C 1
ATOM 597 O O . GLU A 1 81 ? 3.478 6.584 -12.601 1.00 89.00 81 GLU A O 1
ATOM 602 N N . ILE A 1 82 ? 4.906 7.307 -11.023 1.00 89.56 82 ILE A N 1
ATOM 603 C CA . ILE A 1 82 ? 4.594 6.262 -10.053 1.00 89.56 82 ILE A CA 1
ATOM 604 C C . ILE A 1 82 ? 4.446 6.867 -8.660 1.00 89.56 82 ILE A C 1
ATOM 606 O O . ILE A 1 82 ? 5.374 7.485 -8.137 1.00 89.56 82 ILE A O 1
ATOM 610 N N . ASP A 1 83 ? 3.286 6.642 -8.054 1.00 92.12 83 ASP A N 1
ATOM 611 C CA . ASP A 1 83 ? 3.015 6.919 -6.650 1.00 92.12 83 ASP A CA 1
ATOM 612 C C . ASP A 1 83 ? 2.945 5.594 -5.888 1.00 92.12 83 ASP A C 1
ATOM 614 O O . ASP A 1 83 ? 2.331 4.623 -6.339 1.00 92.12 83 ASP A O 1
ATOM 618 N N . TYR A 1 84 ? 3.621 5.510 -4.747 1.00 92.06 84 TYR A N 1
ATOM 619 C CA . TYR A 1 84 ? 3.623 4.293 -3.950 1.00 92.06 84 TYR A CA 1
ATOM 620 C C . TYR A 1 84 ? 3.830 4.551 -2.464 1.00 92.06 84 TYR A C 1
ATOM 622 O O . TYR A 1 84 ? 4.546 5.465 -2.059 1.00 92.06 84 TYR A O 1
ATOM 630 N N . ASP A 1 85 ? 3.267 3.663 -1.644 1.00 91.00 85 ASP A N 1
ATOM 631 C CA . ASP A 1 85 ? 3.401 3.730 -0.188 1.00 91.00 85 ASP A CA 1
ATOM 632 C C . ASP A 1 85 ? 3.629 2.341 0.425 1.00 91.00 85 ASP A C 1
ATOM 634 O O . ASP A 1 85 ? 3.093 1.321 -0.023 1.00 91.00 85 ASP A O 1
ATOM 638 N N . PHE A 1 86 ? 4.435 2.317 1.485 1.00 88.62 86 PHE A N 1
ATOM 639 C CA . PHE A 1 86 ? 4.636 1.179 2.366 1.00 88.62 86 PHE A CA 1
ATOM 640 C C . PHE A 1 86 ? 3.663 1.248 3.543 1.00 88.62 86 PHE A C 1
ATOM 642 O O . PHE A 1 86 ? 3.899 1.898 4.563 1.00 88.62 86 PHE A O 1
ATOM 649 N N . ASN A 1 87 ? 2.600 0.461 3.453 1.00 90.19 87 ASN A N 1
ATOM 650 C CA . ASN A 1 87 ? 1.520 0.481 4.424 1.00 90.19 87 ASN A CA 1
ATOM 651 C C . ASN A 1 87 ? 1.839 -0.367 5.669 1.00 90.19 87 ASN A C 1
ATOM 653 O O . ASN A 1 87 ? 1.653 -1.589 5.703 1.00 90.19 87 ASN A O 1
ATOM 657 N N . GLY A 1 88 ? 2.292 0.295 6.735 1.00 87.88 88 GLY A N 1
ATOM 658 C CA . GLY A 1 88 ? 2.447 -0.323 8.058 1.00 87.88 88 GLY A CA 1
ATOM 659 C C . GLY A 1 88 ? 1.107 -0.730 8.687 1.00 87.88 88 GLY A C 1
ATOM 660 O O . GLY A 1 88 ? 0.051 -0.225 8.313 1.00 87.88 88 GLY A O 1
ATOM 661 N N . ALA A 1 89 ? 1.120 -1.636 9.672 1.00 89.88 89 ALA A N 1
ATOM 662 C CA . ALA A 1 89 ? -0.102 -2.054 10.383 1.00 89.88 89 ALA A CA 1
ATOM 663 C C . ALA A 1 89 ? -0.858 -0.901 11.067 1.00 89.88 89 ALA A C 1
ATOM 665 O O . ALA A 1 89 ? -2.082 -0.958 11.210 1.00 89.88 89 ALA A O 1
ATOM 666 N N . THR A 1 90 ? -0.149 0.149 11.472 1.00 90.88 90 THR A N 1
ATOM 667 C CA . THR A 1 90 ? -0.729 1.348 12.090 1.00 90.88 90 THR A CA 1
ATOM 668 C C . THR A 1 90 ? -1.431 2.265 11.088 1.00 90.88 90 THR A C 1
ATOM 670 O O . THR A 1 90 ? -2.200 3.122 11.512 1.00 90.88 90 THR A O 1
ATOM 673 N N . SER A 1 91 ? -1.215 2.087 9.780 1.00 91.00 91 SER A N 1
ATOM 674 C CA . SER A 1 91 ? -1.975 2.787 8.743 1.00 91.00 91 SER A CA 1
ATOM 675 C C . SER A 1 91 ? -3.263 2.033 8.440 1.00 91.00 91 SER A C 1
ATOM 677 O O . SER A 1 91 ? -3.264 0.807 8.305 1.00 91.00 91 SER A O 1
ATOM 679 N N . ARG A 1 92 ? -4.360 2.776 8.284 1.00 92.88 92 ARG A N 1
ATOM 680 C CA . ARG A 1 92 ? -5.644 2.229 7.845 1.00 92.88 92 ARG A CA 1
ATOM 681 C C . ARG A 1 92 ? -5.558 1.638 6.433 1.00 92.88 92 ARG A C 1
ATOM 683 O O . ARG A 1 92 ? -6.184 0.613 6.181 1.00 92.88 92 ARG A O 1
ATOM 690 N N . ASP A 1 93 ? -4.759 2.237 5.552 1.00 90.56 93 ASP A N 1
ATOM 691 C CA . ASP A 1 93 ? -4.655 1.843 4.138 1.00 90.56 93 ASP A CA 1
ATOM 692 C C . ASP A 1 93 ? -3.968 0.487 3.943 1.00 90.56 93 ASP A C 1
ATOM 694 O O . ASP A 1 93 ? -4.128 -0.167 2.910 1.00 90.56 93 ASP A O 1
ATOM 698 N N . GLY A 1 94 ? -3.291 -0.007 4.986 1.00 92.00 94 GLY A N 1
ATOM 699 C CA . GLY A 1 94 ? -2.710 -1.343 4.999 1.00 92.00 94 GLY A CA 1
ATOM 700 C C . GLY A 1 94 ? -3.720 -2.483 5.141 1.00 92.00 94 GLY A C 1
ATOM 701 O O . GLY A 1 94 ? -3.334 -3.650 5.249 1.00 92.00 94 GLY A O 1
ATOM 702 N N . TRP A 1 95 ? -5.013 -2.188 5.179 1.00 93.56 95 TRP A N 1
ATOM 703 C CA . TRP A 1 95 ? -6.050 -3.165 5.479 1.00 93.56 95 TRP A CA 1
ATOM 704 C C . TRP A 1 95 ? -7.159 -3.090 4.446 1.00 93.56 95 TRP A C 1
ATOM 706 O O . TRP A 1 95 ? -7.639 -2.009 4.113 1.00 93.56 95 TRP A O 1
ATOM 716 N N . GLN A 1 96 ? -7.575 -4.251 3.951 1.00 94.88 96 GLN A N 1
ATOM 717 C CA . GLN A 1 96 ? -8.670 -4.367 2.999 1.00 94.88 96 GLN A CA 1
ATOM 718 C C . GLN A 1 96 ? -9.757 -5.269 3.541 1.00 94.88 96 GLN A C 1
ATOM 720 O O . GLN A 1 96 ? -9.488 -6.305 4.147 1.00 94.88 96 GLN A O 1
ATOM 725 N N . CYS A 1 97 ? -10.992 -4.841 3.324 1.00 95.44 97 CYS A N 1
ATOM 726 C CA . CYS A 1 97 ? -12.165 -5.589 3.717 1.00 95.44 97 CYS A CA 1
ATOM 727 C C . CYS A 1 97 ? -12.858 -6.181 2.494 1.00 95.44 97 CYS A C 1
ATOM 729 O O . CYS A 1 97 ? -12.830 -5.558 1.430 1.00 95.44 97 CYS A O 1
ATOM 731 N N . PRO A 1 98 ? -13.503 -7.352 2.639 1.00 94.94 98 PRO A N 1
ATOM 732 C CA . PRO A 1 98 ? -14.380 -7.877 1.606 1.00 94.94 98 PRO A CA 1
ATOM 733 C C . PRO A 1 98 ? -15.428 -6.844 1.189 1.00 94.94 98 PRO A C 1
ATOM 735 O O . PRO A 1 98 ? -15.868 -6.020 2.002 1.00 94.94 98 PRO A O 1
ATOM 738 N N . GLU A 1 99 ? -15.854 -6.915 -0.070 1.00 93.62 99 GLU A N 1
ATOM 739 C CA . GLU A 1 99 ? -16.889 -6.035 -0.604 1.00 93.62 99 GLU A CA 1
ATOM 740 C C . GLU A 1 99 ? -18.151 -6.058 0.277 1.00 93.62 99 GLU A C 1
ATOM 742 O O . GLU A 1 99 ? -18.550 -7.096 0.805 1.00 93.62 99 GLU A O 1
ATOM 747 N N . GLY A 1 100 ? -18.764 -4.890 0.473 1.00 93.31 100 GLY A N 1
ATOM 748 C CA . GLY A 1 100 ? -19.967 -4.743 1.295 1.00 93.31 100 GLY A CA 1
ATOM 749 C C . GLY A 1 100 ? -19.722 -4.706 2.807 1.00 93.31 100 GLY A C 1
ATOM 750 O O . GLY A 1 100 ? -20.664 -4.465 3.559 1.00 93.31 100 GLY A O 1
ATOM 751 N N . THR A 1 101 ? -18.480 -4.875 3.271 1.00 97.06 101 THR A N 1
ATOM 752 C CA . THR A 1 101 ? -18.123 -4.740 4.691 1.00 97.06 101 THR A CA 1
ATOM 753 C C . THR A 1 101 ? -17.332 -3.458 4.963 1.00 97.06 101 THR A C 1
ATOM 755 O O . THR A 1 101 ? -16.763 -2.832 4.069 1.00 97.06 101 THR A O 1
ATOM 758 N N . ARG A 1 102 ? -17.321 -3.024 6.223 1.00 96.94 102 ARG A N 1
ATOM 759 C CA . ARG A 1 102 ? -16.638 -1.820 6.704 1.00 96.94 102 ARG A CA 1
ATOM 760 C C . ARG A 1 102 ? -15.439 -2.202 7.554 1.00 96.94 102 ARG A C 1
ATOM 762 O O . ARG A 1 102 ? -15.516 -3.118 8.361 1.00 96.94 102 ARG A O 1
ATOM 769 N N . LEU A 1 103 ? -14.350 -1.454 7.420 1.00 97.25 103 LEU A N 1
ATOM 770 C CA . LEU A 1 103 ? -13.140 -1.655 8.217 1.00 97.25 103 LEU A CA 1
ATOM 771 C C . LEU A 1 103 ? -13.204 -0.856 9.523 1.00 97.25 103 LEU A C 1
ATOM 773 O O . LEU A 1 103 ? -13.207 0.378 9.483 1.00 97.25 103 LEU A O 1
ATOM 777 N N . PHE A 1 104 ? -13.164 -1.550 10.659 1.00 97.12 104 PHE A N 1
ATOM 778 C CA . PHE A 1 104 ? -12.730 -0.995 11.938 1.00 97.12 104 PHE A CA 1
ATOM 779 C C . PHE A 1 104 ? -11.204 -1.045 11.987 1.00 97.12 104 PHE A C 1
ATOM 781 O O . PHE A 1 104 ? -10.608 -2.094 11.742 1.00 97.12 104 PHE A O 1
ATOM 788 N N . HIS A 1 105 ? -10.576 0.083 12.296 1.00 96.44 105 HIS A N 1
ATOM 789 C CA . HIS A 1 105 ? -9.137 0.178 12.507 1.00 96.44 105 HIS A CA 1
ATOM 790 C C . HIS A 1 105 ? -8.888 1.217 13.590 1.00 96.44 105 HIS A C 1
ATOM 792 O O . HIS A 1 105 ? -9.349 2.353 13.483 1.00 96.44 105 HIS A O 1
ATOM 798 N N . GLU A 1 106 ? -8.187 0.803 14.634 1.00 94.88 106 GLU A N 1
ATOM 799 C CA . GLU A 1 106 ? -7.768 1.666 15.723 1.00 94.88 106 GLU A CA 1
ATOM 800 C C . GLU A 1 106 ? -6.313 1.351 16.049 1.00 94.88 106 GLU A C 1
ATOM 802 O O . GLU A 1 106 ? -5.957 0.196 16.281 1.00 94.88 106 GLU A O 1
ATOM 807 N N . SER A 1 107 ? -5.472 2.382 16.053 1.00 93.00 107 SER A N 1
ATOM 808 C CA . SER A 1 107 ? -4.060 2.279 16.404 1.00 93.00 107 SER A CA 1
ATOM 809 C C . SER A 1 107 ? -3.798 3.107 17.651 1.00 93.00 107 SER A C 1
ATOM 811 O O . SER A 1 107 ? -3.970 4.323 17.634 1.00 93.00 107 SER A O 1
ATOM 813 N N . ASN A 1 108 ? -3.333 2.453 18.709 1.00 91.88 108 ASN A N 1
ATOM 814 C CA . ASN A 1 108 ? -3.025 3.079 19.986 1.00 91.88 108 ASN A CA 1
ATOM 815 C C . ASN A 1 108 ? -1.534 2.920 20.308 1.00 91.88 108 ASN A C 1
ATOM 817 O O . ASN A 1 108 ? -1.047 1.782 20.346 1.00 91.88 108 ASN A O 1
ATOM 821 N N . PRO A 1 109 ? -0.796 4.014 20.572 1.00 88.19 109 PRO A N 1
ATOM 822 C CA . PRO A 1 109 ? 0.570 3.908 21.063 1.00 88.19 109 PRO A CA 1
ATOM 823 C C . PRO A 1 109 ? 0.554 3.264 22.455 1.00 88.19 109 PRO A C 1
ATOM 825 O O . PRO A 1 109 ? -0.186 3.692 23.338 1.00 88.19 109 PRO A O 1
ATOM 828 N N . VAL A 1 110 ? 1.367 2.228 22.645 1.00 84.00 110 VAL A N 1
ATOM 829 C CA . VAL A 1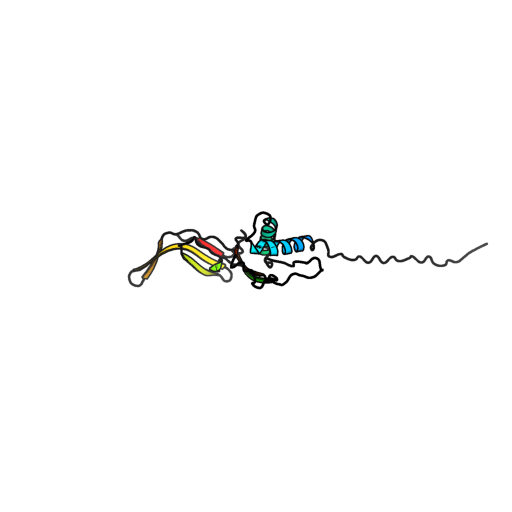 110 ? 1.524 1.535 23.935 1.00 84.00 110 VAL A CA 1
ATOM 830 C C . VAL A 1 110 ? 2.760 2.070 24.654 1.00 84.00 110 VAL A C 1
ATOM 832 O O . VAL A 1 110 ? 2.714 2.384 25.838 1.00 84.00 110 VAL A O 1
ATOM 835 N N . GLU A 1 111 ? 3.858 2.226 23.914 1.00 83.81 111 GLU A N 1
ATOM 836 C CA . GLU A 1 111 ? 5.133 2.776 24.382 1.00 83.81 111 GLU A CA 1
ATOM 837 C C . GLU A 1 111 ? 5.784 3.598 23.258 1.00 83.81 111 GLU A C 1
ATOM 839 O O . GLU A 1 111 ? 5.304 3.590 22.125 1.00 83.81 111 GLU A O 1
ATOM 844 N N . ALA A 1 112 ? 6.909 4.270 23.539 1.00 77.12 112 ALA A N 1
ATOM 845 C CA . ALA A 1 112 ? 7.578 5.183 22.602 1.00 77.12 112 ALA A CA 1
ATOM 846 C C . ALA A 1 112 ? 7.821 4.598 21.194 1.00 77.12 112 ALA A C 1
ATOM 848 O O . ALA A 1 112 ? 7.799 5.345 20.224 1.00 77.12 112 ALA A O 1
ATOM 849 N N . ASN A 1 113 ? 8.014 3.277 21.080 1.00 79.88 113 ASN A N 1
ATOM 850 C CA . ASN A 1 113 ? 8.256 2.585 19.810 1.00 79.88 113 ASN A CA 1
ATOM 851 C C . ASN A 1 113 ? 7.343 1.366 19.602 1.00 79.88 113 ASN A C 1
ATOM 853 O O . ASN A 1 113 ? 7.700 0.469 18.844 1.00 79.88 113 ASN A O 1
ATOM 857 N N . ARG A 1 114 ? 6.205 1.279 20.302 1.00 83.81 114 ARG A N 1
ATOM 858 C CA . ARG A 1 114 ? 5.295 0.130 20.201 1.00 83.81 114 ARG A CA 1
ATOM 859 C C . ARG A 1 114 ? 3.861 0.600 20.068 1.00 83.81 114 ARG A C 1
ATOM 861 O O . ARG A 1 114 ? 3.411 1.441 20.843 1.00 83.81 114 ARG A O 1
ATOM 868 N N . SER A 1 115 ? 3.141 0.024 19.115 1.00 89.62 115 SER A N 1
ATOM 869 C CA . SER A 1 115 ? 1.718 0.294 18.912 1.00 89.62 115 SER A CA 1
ATOM 870 C C . SER A 1 115 ? 0.901 -0.977 19.093 1.00 89.62 115 SER A C 1
ATOM 872 O O . SER A 1 115 ? 1.375 -2.081 18.839 1.00 89.62 115 SER A O 1
ATOM 874 N N . SER A 1 116 ? -0.343 -0.822 19.520 1.00 91.94 116 SER A N 1
ATOM 875 C CA . SER A 1 116 ? -1.360 -1.863 19.426 1.00 91.94 116 SER A CA 1
ATOM 876 C C . SER A 1 116 ? -2.345 -1.446 18.348 1.00 91.94 116 SER A C 1
ATOM 878 O O . SER A 1 116 ? -2.732 -0.281 18.279 1.00 91.94 116 SER A O 1
ATOM 880 N N . VAL A 1 117 ? -2.713 -2.381 17.482 1.00 93.75 117 VAL A N 1
ATOM 881 C CA . VAL A 1 117 ? -3.695 -2.159 16.424 1.00 93.75 117 VAL A CA 1
ATOM 882 C C . VAL A 1 117 ? -4.838 -3.135 16.629 1.00 93.75 117 VAL A C 1
ATOM 884 O O . VAL A 1 117 ? -4.631 -4.348 16.609 1.00 93.75 117 VAL A O 1
ATOM 887 N N . GLN A 1 118 ? -6.048 -2.612 16.799 1.00 95.12 118 GLN A N 1
ATOM 888 C CA . GLN A 1 118 ? -7.267 -3.401 16.706 1.00 95.12 118 GLN A CA 1
ATOM 889 C C . GLN A 1 118 ? -7.875 -3.210 15.322 1.00 95.12 118 GLN A C 1
ATOM 891 O O . GLN A 1 118 ? -8.100 -2.084 14.878 1.00 95.12 118 GLN A O 1
ATOM 896 N N . VAL A 1 119 ? -8.133 -4.315 14.627 1.00 96.38 119 VAL A N 1
ATOM 897 C CA . VAL A 1 119 ? -8.585 -4.256 13.240 1.00 96.38 119 VAL A CA 1
ATOM 898 C C . VAL A 1 119 ? -9.504 -5.416 12.888 1.00 96.38 119 VAL A C 1
ATOM 900 O O . VAL A 1 119 ? -9.215 -6.572 13.184 1.00 96.38 119 VAL A O 1
ATOM 903 N N . PHE A 1 120 ? -10.637 -5.124 12.264 1.00 97.38 120 PHE A N 1
ATOM 904 C CA . PHE A 1 120 ? -11.563 -6.136 11.763 1.00 97.38 120 PHE A CA 1
ATOM 905 C C . PHE A 1 120 ? -12.520 -5.528 10.743 1.00 97.38 120 PHE A C 1
ATOM 907 O O . PHE A 1 120 ? -12.777 -4.324 10.752 1.00 97.38 120 PHE A O 1
ATOM 914 N N . CYS A 1 121 ? -13.064 -6.364 9.871 1.00 97.88 121 CYS A N 1
ATOM 915 C CA . CYS A 1 121 ? -14.176 -5.987 9.012 1.00 97.88 121 CYS A CA 1
ATOM 916 C C . CYS A 1 121 ? -15.492 -6.280 9.726 1.00 97.88 121 CYS A C 1
ATOM 918 O O . CYS A 1 121 ? -15.550 -7.198 10.541 1.00 97.88 121 CYS A O 1
ATOM 920 N N . TYR A 1 122 ? -16.538 -5.516 9.436 1.00 97.25 122 TYR A N 1
ATOM 921 C CA . TYR A 1 122 ? -17.878 -5.722 9.980 1.00 97.25 122 TYR A CA 1
ATOM 922 C C . TYR A 1 122 ? -18.947 -5.308 8.967 1.00 97.25 122 TYR A C 1
ATOM 924 O O . TYR A 1 122 ? -18.751 -4.388 8.175 1.00 97.25 122 TYR A O 1
ATOM 932 N N . GLU A 1 123 ? -20.104 -5.957 9.001 1.00 96.56 123 GLU A N 1
ATOM 933 C CA . GLU A 1 123 ? -21.245 -5.602 8.149 1.00 96.56 123 GLU A CA 1
ATOM 934 C C . GLU A 1 123 ? -22.035 -4.452 8.778 1.00 96.56 123 GLU A C 1
ATOM 936 O O . GLU A 1 123 ? -22.251 -3.397 8.171 1.00 96.56 123 GLU A O 1
ATOM 941 N N . ASN A 1 124 ? -22.420 -4.637 10.043 1.00 96.12 124 ASN A N 1
ATOM 942 C CA . ASN A 1 124 ? -23.290 -3.727 10.776 1.00 96.12 124 ASN A CA 1
ATOM 943 C C . ASN A 1 124 ? -22.698 -3.340 12.127 1.00 96.12 124 ASN A C 1
ATOM 945 O O . ASN A 1 124 ? -21.944 -4.094 12.742 1.00 96.12 124 ASN A O 1
ATOM 949 N N . SER A 1 125 ? -23.042 -2.137 12.574 1.00 95.69 125 SER A N 1
ATOM 950 C CA . SER A 1 125 ? -22.636 -1.609 13.868 1.00 95.69 125 SER A CA 1
ATOM 951 C C . SER A 1 125 ? -23.813 -0.893 14.509 1.00 95.69 125 SER A C 1
ATOM 953 O O . SER A 1 125 ? -24.382 -0.000 13.879 1.00 95.69 125 SER A O 1
ATOM 955 N N . ASP A 1 126 ? -24.108 -1.222 15.758 1.00 94.62 126 ASP A N 1
ATOM 956 C CA . ASP A 1 126 ? -25.155 -0.582 16.544 1.00 94.62 126 ASP A CA 1
ATOM 957 C C . ASP A 1 126 ? -24.555 0.044 17.792 1.00 94.62 126 ASP A C 1
ATOM 959 O O . ASP A 1 126 ? -23.808 -0.592 18.537 1.00 94.62 126 ASP A O 1
ATOM 963 N N . THR A 1 127 ? -24.901 1.299 18.048 1.00 93.62 127 THR A N 1
ATOM 964 C CA . THR A 1 127 ? -24.442 2.019 19.231 1.00 93.62 127 THR A CA 1
ATOM 965 C C . THR A 1 127 ? -25.583 2.129 20.229 1.00 93.62 127 THR A C 1
ATOM 967 O O . THR A 1 127 ? -26.590 2.787 19.975 1.00 93.62 127 THR A O 1
ATOM 970 N N . VAL A 1 128 ? -25.416 1.499 21.390 1.00 93.25 128 VAL A N 1
ATOM 971 C CA . VAL A 1 128 ? -26.399 1.517 22.474 1.00 93.25 128 VAL A CA 1
ATOM 972 C C . VAL A 1 128 ? -25.906 2.439 23.580 1.00 93.25 128 VAL A C 1
ATOM 974 O O . VAL A 1 128 ? -24.765 2.338 24.043 1.00 93.25 128 VAL A O 1
ATOM 977 N N . ARG A 1 129 ? -26.786 3.337 24.028 1.00 91.38 129 ARG A N 1
ATOM 978 C CA . ARG A 1 129 ? -26.541 4.191 25.189 1.00 91.38 129 ARG A CA 1
ATOM 979 C C . ARG A 1 129 ? -27.117 3.537 26.446 1.00 91.38 129 ARG A C 1
ATOM 981 O O . ARG A 1 129 ? -28.311 3.265 26.518 1.00 91.38 129 ARG A O 1
ATOM 988 N N . LEU A 1 130 ? -26.261 3.294 27.432 1.00 87.94 130 LEU A N 1
ATOM 989 C CA . LEU A 1 130 ? -26.566 2.658 28.715 1.00 87.94 130 LEU A CA 1
ATOM 990 C C . LEU A 1 130 ? -26.236 3.655 29.836 1.00 87.94 130 LEU A C 1
ATOM 992 O O . LEU A 1 130 ? -25.127 3.670 30.372 1.00 87.94 130 LEU A O 1
ATOM 996 N N . GLY A 1 131 ? -27.193 4.533 30.152 1.00 89.50 131 GLY A N 1
ATOM 997 C CA . GLY A 1 131 ? -26.964 5.680 31.038 1.00 89.50 131 GLY A CA 1
ATOM 998 C C . GLY A 1 131 ? -26.032 6.710 30.388 1.00 89.50 131 GLY A C 1
ATOM 999 O O . GLY A 1 131 ? -26.323 7.212 29.299 1.00 89.50 131 GLY A O 1
ATOM 1000 N N . ASP A 1 132 ? -24.904 6.998 31.039 1.00 91.50 132 ASP A N 1
ATOM 1001 C CA . ASP A 1 132 ? -23.844 7.862 30.493 1.00 91.50 132 ASP A CA 1
ATOM 1002 C C . ASP A 1 132 ? -22.848 7.110 29.603 1.00 91.50 132 ASP A C 1
ATOM 1004 O O . ASP A 1 132 ? -22.087 7.727 28.856 1.00 91.50 132 ASP A O 1
ATOM 1008 N N . ASN A 1 133 ? -22.877 5.776 29.630 1.00 90.56 133 ASN A N 1
ATOM 1009 C CA . ASN A 1 133 ? -21.981 4.957 28.830 1.00 90.56 133 ASN A CA 1
ATOM 1010 C C . ASN A 1 133 ? -22.546 4.742 27.427 1.00 90.56 133 ASN A C 1
ATOM 1012 O O . ASN A 1 133 ? -23.744 4.528 27.237 1.00 90.56 133 ASN A O 1
ATOM 1016 N N . THR A 1 134 ? -21.659 4.748 26.440 1.00 91.69 134 THR A N 1
ATOM 1017 C CA . THR A 1 134 ? -21.982 4.405 25.054 1.00 91.69 134 THR A CA 1
ATOM 1018 C C . THR A 1 134 ? -21.179 3.171 24.674 1.00 91.69 134 THR A C 1
ATOM 1020 O O . THR A 1 134 ? -19.970 3.139 24.893 1.00 91.69 134 THR A O 1
ATOM 1023 N N . ARG A 1 135 ? -21.842 2.143 24.137 1.00 91.94 135 ARG A N 1
ATOM 1024 C CA . ARG A 1 135 ? -21.183 0.919 23.674 1.00 91.94 135 ARG A CA 1
ATOM 1025 C C . ARG A 1 135 ? -21.605 0.606 22.248 1.00 91.94 135 ARG A C 1
ATOM 1027 O O . ARG A 1 135 ? -22.797 0.553 21.959 1.00 91.94 135 ARG A O 1
ATOM 1034 N N . THR A 1 136 ? -20.622 0.386 21.383 1.00 93.69 136 THR A N 1
ATOM 1035 C CA . THR A 1 136 ? -20.848 -0.053 20.005 1.00 93.69 136 THR A CA 1
ATOM 1036 C C . THR A 1 136 ? -20.697 -1.566 19.920 1.00 93.69 136 THR A C 1
ATOM 1038 O O . THR A 1 136 ? -19.752 -2.134 20.467 1.00 93.69 136 THR A O 1
ATOM 1041 N N . TYR A 1 137 ? -21.647 -2.206 19.252 1.00 93.12 137 TYR A N 1
ATOM 1042 C CA . TYR A 1 137 ? -21.670 -3.629 18.951 1.00 93.12 137 TYR A CA 1
ATOM 1043 C C . TYR A 1 137 ? -21.495 -3.804 17.451 1.00 93.12 137 TYR A C 1
ATOM 1045 O O . TYR A 1 137 ? -22.163 -3.124 16.677 1.00 93.12 137 TYR A O 1
ATOM 1053 N N . TYR A 1 138 ? -20.613 -4.712 17.051 1.00 95.12 138 TYR A N 1
ATOM 1054 C CA . TYR A 1 138 ? -20.337 -5.015 15.651 1.00 95.12 138 TYR A CA 1
ATOM 1055 C C . TYR A 1 138 ? -20.864 -6.410 15.319 1.00 95.12 138 TYR A C 1
ATOM 1057 O O . TYR A 1 138 ? -20.752 -7.331 16.127 1.00 95.12 138 TYR A O 1
ATOM 1065 N N . THR A 1 139 ? -21.450 -6.574 14.136 1.00 94.75 139 THR A N 1
ATOM 1066 C CA . THR A 1 139 ? -21.950 -7.863 13.638 1.00 94.75 139 THR A CA 1
ATOM 1067 C C . THR A 1 139 ? -21.427 -8.144 12.233 1.00 94.75 139 THR A C 1
ATOM 1069 O O . THR A 1 139 ? -20.998 -7.230 11.524 1.00 94.75 139 THR A O 1
ATOM 1072 N N . GLY A 1 140 ? -21.407 -9.426 11.851 1.00 94.38 140 GLY A N 1
ATOM 1073 C CA . GLY A 1 140 ? -20.791 -9.867 10.596 1.00 94.38 140 GLY A CA 1
ATOM 1074 C C . GLY A 1 140 ? -19.276 -9.648 10.587 1.00 94.38 140 GLY A C 1
ATOM 1075 O O . GLY A 1 140 ? -18.724 -9.176 9.598 1.00 94.38 140 GLY A O 1
ATOM 1076 N N . MET A 1 141 ? -18.610 -9.895 11.721 1.00 95.62 141 MET A N 1
ATOM 1077 C CA . MET A 1 141 ? -17.179 -9.627 11.848 1.00 95.62 141 MET A CA 1
ATOM 1078 C C . MET A 1 141 ? -16.342 -10.629 11.053 1.00 95.62 141 MET A C 1
ATOM 1080 O O . MET A 1 141 ? -16.581 -11.836 11.106 1.00 95.62 141 MET A O 1
ATOM 1084 N N . SER A 1 142 ? -15.324 -10.134 10.356 1.00 95.56 142 SER A N 1
ATOM 1085 C CA . SER A 1 142 ? -14.369 -10.959 9.617 1.00 95.56 142 SER A CA 1
ATOM 1086 C C . SER A 1 142 ? -12.967 -10.352 9.640 1.00 95.56 142 SER A C 1
ATOM 1088 O O . SER A 1 142 ? -12.748 -9.212 10.066 1.00 95.56 142 SER A O 1
ATOM 1090 N N . ARG A 1 143 ? -11.980 -11.148 9.229 1.00 94.75 143 ARG A N 1
ATOM 1091 C CA . ARG A 1 143 ? -10.584 -10.720 9.191 1.00 94.75 143 ARG A CA 1
ATOM 1092 C C . ARG A 1 143 ? -10.306 -9.934 7.897 1.00 94.75 143 ARG A C 1
ATOM 1094 O O . ARG A 1 143 ? -10.631 -10.449 6.833 1.00 94.75 143 ARG A O 1
ATOM 1101 N N . PRO A 1 144 ? -9.671 -8.752 7.977 1.00 95.25 144 PRO A N 1
ATOM 1102 C CA . PRO A 1 144 ? -9.216 -8.022 6.806 1.00 95.25 144 PRO A CA 1
ATOM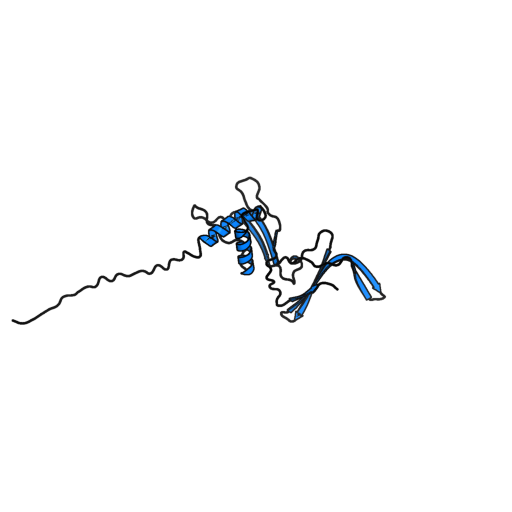 1103 C C . PRO A 1 144 ? -7.963 -8.656 6.208 1.00 95.25 144 PRO A C 1
ATOM 1105 O O . PRO A 1 144 ? -7.139 -9.247 6.919 1.00 95.25 144 PRO A O 1
ATOM 1108 N N . ASP A 1 145 ? -7.780 -8.430 4.915 1.00 93.19 145 ASP A N 1
ATOM 1109 C CA . ASP A 1 145 ? -6.553 -8.749 4.203 1.00 93.19 145 ASP A CA 1
ATOM 1110 C C . ASP A 1 145 ? -5.498 -7.660 4.422 1.00 93.19 145 ASP A C 1
ATOM 1112 O O . ASP A 1 145 ? -5.789 -6.460 4.448 1.00 93.19 145 ASP A O 1
ATOM 1116 N N . ARG A 1 146 ? -4.237 -8.080 4.573 1.00 91.06 146 ARG A N 1
ATOM 1117 C CA . ARG A 1 146 ? -3.099 -7.158 4.683 1.00 91.06 146 ARG A CA 1
ATOM 1118 C C . ARG A 1 146 ? -2.658 -6.688 3.308 1.00 91.06 146 ARG A C 1
ATOM 1120 O O . ARG A 1 146 ? -2.203 -7.488 2.494 1.00 91.06 146 ARG A O 1
ATOM 1127 N N . THR A 1 147 ? -2.667 -5.378 3.118 1.00 91.69 147 THR A N 1
ATOM 1128 C CA . THR A 1 147 ? -1.961 -4.689 2.040 1.00 91.69 147 THR A CA 1
ATOM 1129 C C . THR A 1 147 ? -0.703 -4.072 2.630 1.00 91.69 147 THR A C 1
ATOM 1131 O O . THR A 1 147 ? -0.779 -3.209 3.491 1.00 91.69 147 THR A O 1
ATOM 1134 N N . HIS A 1 148 ? 0.467 -4.535 2.209 1.00 90.56 148 HIS A N 1
ATOM 1135 C CA . HIS A 1 148 ? 1.744 -4.013 2.706 1.00 90.56 148 HIS A CA 1
ATOM 1136 C C . HIS A 1 148 ? 2.269 -2.874 1.834 1.00 90.56 148 HIS A C 1
ATOM 1138 O O . HIS A 1 148 ? 3.142 -2.123 2.258 1.00 90.56 148 HIS A O 1
ATOM 1144 N N . PHE A 1 149 ? 1.761 -2.775 0.608 1.00 91.38 149 PHE A N 1
ATOM 1145 C CA . PHE A 1 149 ? 2.261 -1.855 -0.394 1.00 91.38 149 PHE A CA 1
ATOM 1146 C C . PHE A 1 149 ? 1.143 -1.446 -1.353 1.00 91.38 149 PHE A C 1
ATOM 1148 O O . PHE A 1 149 ? 0.362 -2.300 -1.786 1.00 91.38 149 PHE A O 1
ATOM 1155 N N . THR A 1 150 ? 1.063 -0.156 -1.657 1.00 92.50 150 THR A N 1
ATOM 1156 C CA . THR A 1 150 ? 0.172 0.424 -2.671 1.00 92.50 150 THR A CA 1
ATOM 1157 C C . THR A 1 150 ? 0.999 1.028 -3.788 1.00 92.50 150 THR A C 1
ATOM 1159 O O . THR A 1 150 ? 2.058 1.585 -3.520 1.00 92.50 150 THR A O 1
ATOM 1162 N N . LEU A 1 151 ? 0.512 0.908 -5.019 1.00 92.75 151 LEU A N 1
ATOM 1163 C CA . LEU A 1 151 ? 1.150 1.450 -6.214 1.00 92.75 151 LEU A CA 1
ATOM 1164 C C . LEU A 1 151 ? 0.069 2.009 -7.134 1.00 92.75 151 LEU A C 1
ATOM 1166 O O . LEU A 1 151 ? -0.875 1.285 -7.446 1.00 92.75 151 LEU A O 1
ATOM 1170 N N . ASP A 1 152 ? 0.229 3.242 -7.590 1.00 92.81 152 ASP A N 1
ATOM 1171 C CA . ASP A 1 152 ? -0.506 3.812 -8.717 1.00 92.81 152 ASP A CA 1
ATOM 1172 C C . ASP A 1 152 ? 0.495 4.294 -9.771 1.00 92.81 152 ASP A C 1
ATOM 1174 O O . ASP A 1 152 ? 1.481 4.950 -9.434 1.00 92.81 152 ASP A O 1
ATOM 1178 N N . MET A 1 153 ? 0.305 3.903 -11.028 1.00 89.88 153 MET A N 1
ATOM 1179 C CA . MET A 1 153 ? 1.213 4.250 -12.113 1.00 89.88 153 MET A CA 1
ATOM 1180 C C . MET A 1 153 ? 0.453 4.780 -13.317 1.00 89.88 153 MET A C 1
ATOM 1182 O O . MET A 1 153 ? -0.502 4.166 -13.801 1.00 89.88 153 MET A O 1
ATOM 1186 N N . THR A 1 154 ? 1.000 5.857 -13.866 1.00 89.44 154 THR A N 1
ATOM 1187 C CA . THR A 1 154 ? 0.593 6.442 -15.136 1.00 89.44 154 THR A CA 1
ATOM 1188 C C . THR A 1 154 ? 1.738 6.309 -16.130 1.00 89.44 154 THR A C 1
ATOM 1190 O O . THR A 1 154 ? 2.834 6.806 -15.894 1.00 89.44 154 THR A O 1
ATOM 1193 N N . MET A 1 155 ? 1.510 5.642 -17.258 1.00 84.31 155 MET A N 1
ATOM 1194 C CA . MET A 1 155 ? 2.475 5.559 -18.354 1.00 84.31 155 MET A CA 1
ATOM 1195 C C . MET A 1 155 ? 2.040 6.456 -19.498 1.00 84.31 155 MET A C 1
ATOM 1197 O O . MET A 1 155 ? 0.958 6.284 -20.064 1.00 84.31 155 MET A O 1
ATOM 1201 N N . ASN A 1 156 ? 2.919 7.361 -19.905 1.00 76.50 156 ASN A N 1
ATOM 1202 C CA . ASN A 1 156 ? 2.696 8.152 -21.101 1.00 76.50 156 ASN A CA 1
ATOM 1203 C C . ASN A 1 156 ? 3.088 7.295 -22.307 1.00 76.50 156 ASN A C 1
ATOM 1205 O O . ASN A 1 156 ? 4.244 7.199 -22.710 1.00 76.50 156 ASN A O 1
ATOM 1209 N N . ALA A 1 157 ? 2.111 6.599 -22.880 1.00 63.62 157 ALA A N 1
ATOM 1210 C CA . ALA A 1 157 ? 2.307 5.999 -24.188 1.00 63.62 157 ALA A CA 1
ATOM 1211 C C . ALA A 1 157 ? 2.387 7.118 -25.238 1.00 63.62 157 ALA A C 1
ATOM 1213 O O . ALA A 1 157 ? 1.753 8.157 -25.095 1.00 63.62 157 ALA A O 1
ATOM 1214 N N . SER A 1 158 ? 3.062 6.881 -26.366 1.00 58.38 158 SER A N 1
ATOM 1215 C CA . SER A 1 158 ? 3.047 7.802 -27.521 1.00 58.38 158 SER A CA 1
ATOM 1216 C C . SER A 1 158 ? 1.653 7.996 -28.164 1.00 58.38 158 SER A C 1
ATOM 1218 O O . SER A 1 158 ? 1.549 8.608 -29.226 1.00 58.38 158 SER A O 1
ATOM 1220 N N . ALA A 1 159 ? 0.596 7.439 -27.567 1.00 57.34 159 ALA A N 1
ATOM 1221 C CA . ALA A 1 159 ? -0.801 7.635 -27.928 1.00 57.34 159 ALA A CA 1
ATOM 1222 C C . ALA A 1 159 ? -1.394 8.812 -27.133 1.00 57.34 159 ALA A C 1
ATOM 1224 O O . ALA A 1 159 ? -0.948 9.117 -26.036 1.00 57.34 159 ALA A O 1
ATOM 1225 N N . GLU A 1 160 ? -2.429 9.459 -27.670 1.00 63.12 160 GLU A N 1
ATOM 1226 C CA . GLU A 1 160 ? -3.010 10.706 -27.135 1.00 63.12 160 GLU A CA 1
ATOM 1227 C C . GLU A 1 160 ? -3.572 10.606 -25.697 1.00 63.12 160 GLU A C 1
ATOM 1229 O O . GLU A 1 160 ? -3.929 11.626 -25.111 1.00 63.12 160 GLU A O 1
ATOM 1234 N N . THR A 1 161 ? -3.643 9.402 -25.116 1.00 71.94 161 THR A N 1
ATOM 1235 C CA . THR A 1 161 ? -4.107 9.148 -23.746 1.00 71.94 161 THR A CA 1
ATOM 1236 C C . THR A 1 161 ? -3.089 8.309 -22.963 1.00 71.94 161 THR A C 1
ATOM 1238 O O . THR A 1 161 ? -2.783 7.194 -23.405 1.00 71.94 161 THR A O 1
ATOM 1241 N N . PRO A 1 162 ? -2.612 8.786 -21.797 1.00 79.50 162 PRO A N 1
ATOM 1242 C CA . PRO A 1 162 ? -1.817 7.985 -20.872 1.00 79.50 162 PRO A CA 1
ATOM 1243 C C . PRO A 1 162 ? -2.554 6.718 -20.427 1.00 79.50 162 PRO A C 1
ATOM 1245 O O . PRO A 1 162 ? -3.785 6.674 -20.380 1.00 79.50 162 PRO A O 1
ATOM 1248 N N . TYR A 1 163 ? -1.789 5.680 -20.107 1.00 82.12 163 TYR A N 1
ATOM 1249 C CA . TYR A 1 163 ? -2.296 4.471 -19.475 1.00 82.12 163 TYR A CA 1
ATOM 1250 C C . TYR A 1 163 ? -2.240 4.622 -17.956 1.00 82.12 163 TYR A C 1
ATOM 1252 O O . TYR A 1 163 ? -1.173 4.909 -17.427 1.00 82.12 163 TYR A O 1
ATOM 1260 N N . GLU A 1 164 ? -3.339 4.348 -17.259 1.00 86.12 164 GLU A N 1
ATOM 1261 C CA . GLU A 1 164 ? -3.414 4.400 -15.794 1.00 86.12 164 GLU A CA 1
ATOM 1262 C C . GLU A 1 164 ? -3.730 3.008 -15.232 1.00 86.12 164 GLU A C 1
ATOM 1264 O O . GLU A 1 164 ? -4.687 2.356 -15.657 1.00 86.12 164 GLU A O 1
ATOM 1269 N N . THR A 1 165 ? -2.934 2.537 -14.269 1.00 85.38 165 THR A N 1
ATOM 1270 C CA . THR A 1 165 ? -3.190 1.260 -13.576 1.00 85.38 165 THR A CA 1
ATOM 1271 C C . THR A 1 165 ? -4.327 1.365 -12.564 1.00 85.38 165 THR A C 1
ATOM 1273 O O . THR A 1 165 ? -4.950 0.356 -12.224 1.00 85.38 165 THR A O 1
ATOM 1276 N N . GLY A 1 166 ? -4.548 2.572 -12.032 1.00 88.25 166 GLY A N 1
ATOM 1277 C CA . GLY A 1 166 ? -5.209 2.783 -10.751 1.00 88.25 166 GLY A CA 1
ATOM 1278 C C . GLY A 1 166 ? -4.426 2.165 -9.584 1.00 88.25 166 GLY A C 1
ATOM 1279 O O . GLY A 1 166 ? -3.388 1.519 -9.760 1.00 88.25 166 GLY A O 1
ATOM 1280 N N . VAL A 1 167 ? -4.958 2.330 -8.368 1.00 90.31 167 VAL A N 1
ATOM 1281 C CA . VAL A 1 167 ? -4.305 1.859 -7.137 1.00 90.31 167 VAL A CA 1
ATOM 1282 C C . VAL A 1 167 ? -4.319 0.332 -7.033 1.00 90.31 167 VAL A C 1
ATOM 1284 O O . VAL A 1 167 ? -5.315 -0.285 -6.630 1.00 90.31 167 VAL A O 1
ATOM 1287 N N . MET A 1 168 ? -3.165 -0.273 -7.290 1.00 91.25 168 MET A N 1
ATOM 1288 C CA . MET A 1 168 ? -2.873 -1.674 -7.016 1.00 91.25 168 MET A CA 1
ATOM 1289 C C . MET A 1 168 ? -2.396 -1.872 -5.578 1.00 91.25 168 MET A C 1
ATOM 1291 O O . MET A 1 168 ? -1.805 -0.991 -4.951 1.00 91.25 168 MET A O 1
ATOM 1295 N N . ARG A 1 169 ? -2.676 -3.059 -5.034 1.00 91.62 169 ARG A N 1
ATOM 1296 C CA . ARG A 1 169 ? -2.437 -3.407 -3.630 1.00 91.62 169 ARG A CA 1
ATOM 1297 C C . ARG A 1 169 ? -1.747 -4.752 -3.540 1.00 91.62 169 ARG A C 1
ATOM 1299 O O . ARG A 1 169 ? -2.244 -5.739 -4.073 1.00 91.62 169 ARG A O 1
ATOM 1306 N N . PHE A 1 170 ? -0.629 -4.795 -2.825 1.00 90.38 170 PHE A N 1
ATOM 1307 C CA . PHE A 1 170 ? 0.209 -5.983 -2.743 1.00 90.38 170 PHE A CA 1
ATOM 1308 C C . PHE A 1 170 ? 0.417 -6.431 -1.302 1.00 90.38 170 PHE A C 1
ATOM 1310 O O . PHE A 1 170 ? 0.716 -5.639 -0.401 1.00 90.38 170 PHE A O 1
ATOM 1317 N N . SER A 1 171 ? 0.304 -7.742 -1.090 1.00 88.12 171 SER A N 1
ATOM 1318 C CA . SER A 1 171 ? 0.709 -8.384 0.154 1.00 88.12 171 SER A CA 1
ATOM 1319 C C . SER A 1 171 ? 2.075 -9.027 -0.028 1.00 88.12 171 SER A C 1
ATOM 1321 O O . SER A 1 171 ? 2.234 -9.979 -0.786 1.00 88.12 171 SER A O 1
ATOM 1323 N N . THR A 1 172 ? 3.084 -8.519 0.674 1.00 82.69 172 THR A N 1
ATOM 1324 C CA . THR A 1 172 ? 4.466 -8.993 0.513 1.00 82.69 172 THR A CA 1
ATOM 1325 C C . THR A 1 172 ? 4.809 -10.148 1.451 1.00 82.69 172 THR A C 1
ATOM 1327 O O . THR A 1 172 ? 5.913 -10.687 1.381 1.00 82.69 172 THR A O 1
ATOM 1330 N N . GLY A 1 173 ? 3.916 -10.527 2.371 1.00 75.12 173 GLY A N 1
ATOM 1331 C CA . GLY A 1 173 ? 4.161 -11.561 3.385 1.00 75.12 173 GLY A CA 1
ATOM 1332 C C . GLY A 1 173 ? 5.245 -11.216 4.419 1.00 75.12 173 GLY A C 1
ATOM 1333 O O . GLY A 1 173 ? 5.448 -11.980 5.359 1.00 75.12 173 GLY A O 1
ATOM 1334 N N . ARG A 1 174 ? 5.931 -10.070 4.284 1.00 64.38 174 ARG A N 1
ATOM 1335 C CA . ARG A 1 174 ? 6.831 -9.507 5.295 1.00 64.38 174 ARG A CA 1
ATOM 1336 C C . ARG A 1 174 ? 6.218 -8.228 5.837 1.00 64.38 174 ARG A C 1
ATOM 1338 O O . ARG A 1 174 ? 6.382 -7.144 5.287 1.00 64.38 174 ARG A O 1
ATOM 1345 N N . ALA A 1 175 ? 5.544 -8.380 6.960 1.00 58.91 175 ALA A N 1
ATOM 1346 C CA . ALA A 1 175 ? 5.128 -7.270 7.781 1.00 58.91 175 ALA A CA 1
ATOM 1347 C C . ALA A 1 175 ? 6.361 -6.631 8.442 1.00 58.91 175 ALA A C 1
ATOM 1349 O O . ALA A 1 175 ? 7.059 -7.283 9.221 1.00 58.91 175 ALA A O 1
ATOM 1350 N N . ARG A 1 176 ? 6.597 -5.331 8.225 1.00 61.75 176 ARG A N 1
ATOM 1351 C CA . ARG A 1 176 ? 7.460 -4.516 9.110 1.00 61.75 176 ARG A CA 1
ATOM 1352 C C . ARG A 1 176 ? 6.759 -4.216 10.450 1.00 61.75 176 ARG A C 1
ATOM 1354 O O . ARG A 1 176 ? 7.112 -3.264 11.133 1.00 61.75 176 ARG A O 1
ATOM 1361 N N . ASP A 1 177 ? 5.809 -5.059 10.849 1.00 70.25 177 ASP A N 1
ATOM 1362 C CA . ASP A 1 177 ? 4.896 -4.861 11.977 1.00 70.25 177 ASP A CA 1
ATOM 1363 C C . ASP A 1 177 ? 5.454 -5.455 13.288 1.00 70.25 177 ASP A C 1
ATOM 1365 O O . ASP A 1 177 ? 4.719 -5.648 14.245 1.00 70.25 177 ASP A O 1
ATOM 1369 N N . TRP A 1 178 ? 6.757 -5.747 13.369 1.00 66.25 178 TRP A N 1
ATOM 1370 C CA . TRP A 1 178 ? 7.413 -6.384 14.528 1.00 66.25 178 TRP A CA 1
ATOM 1371 C C . TRP A 1 178 ? 7.346 -5.558 15.830 1.00 66.25 178 TRP A C 1
ATOM 1373 O O . TRP A 1 178 ? 7.620 -6.082 16.906 1.00 66.25 178 TRP A O 1
ATOM 1383 N N . MET A 1 179 ? 6.956 -4.285 15.734 1.00 75.00 179 MET A N 1
ATOM 1384 C CA . MET A 1 179 ? 6.674 -3.370 16.851 1.00 75.00 179 MET A CA 1
ATOM 1385 C C . MET A 1 179 ? 5.170 -3.129 17.071 1.00 75.00 179 MET A C 1
ATOM 1387 O O . MET A 1 179 ? 4.789 -2.216 17.806 1.00 75.00 179 MET A O 1
ATOM 1391 N N . THR A 1 180 ? 4.305 -3.895 16.403 1.00 81.38 180 THR A N 1
ATOM 1392 C CA . THR A 1 180 ? 2.853 -3.715 16.449 1.00 81.38 180 THR A CA 1
ATOM 1393 C C . THR A 1 180 ? 2.153 -4.986 16.906 1.00 81.38 180 THR A C 1
ATOM 1395 O O . THR A 1 180 ? 2.237 -6.024 16.253 1.00 81.38 180 THR A O 1
ATOM 1398 N N . ASP A 1 181 ? 1.405 -4.896 18.003 1.00 86.62 181 ASP A N 1
ATOM 1399 C CA . ASP A 1 181 ? 0.523 -5.980 18.429 1.00 86.62 181 ASP A CA 1
ATOM 1400 C C . ASP A 1 181 ? -0.811 -5.860 17.704 1.00 86.62 181 ASP A C 1
ATOM 1402 O O . ASP A 1 181 ? -1.577 -4.925 17.936 1.00 86.62 181 ASP A O 1
ATOM 1406 N N . ILE A 1 182 ? -1.092 -6.809 16.818 1.00 88.88 182 ILE A N 1
ATOM 1407 C CA . ILE A 1 182 ? -2.300 -6.794 15.996 1.00 88.88 182 ILE A CA 1
ATOM 1408 C C . ILE A 1 182 ? -3.340 -7.715 16.623 1.00 88.88 182 ILE A C 1
ATOM 1410 O O . ILE A 1 182 ? -3.137 -8.926 16.725 1.00 88.88 182 ILE A O 1
ATOM 1414 N N . THR A 1 183 ? -4.482 -7.142 16.986 1.00 91.62 183 THR A N 1
ATOM 1415 C CA . THR A 1 183 ? -5.646 -7.874 17.480 1.00 91.62 183 THR A CA 1
ATOM 1416 C C . THR A 1 183 ? -6.769 -7.796 16.459 1.00 91.62 183 THR A C 1
ATOM 1418 O O . THR A 1 183 ? -7.222 -6.714 16.088 1.00 91.62 183 THR A O 1
ATOM 1421 N N . TYR A 1 184 ? -7.245 -8.960 16.032 1.00 87.19 184 TYR A N 1
ATOM 1422 C CA . TYR A 1 184 ? -8.455 -9.066 15.230 1.00 87.19 184 TYR A CA 1
ATOM 1423 C C . TYR A 1 184 ? -9.653 -9.081 16.182 1.00 87.19 184 TYR A C 1
ATOM 1425 O O . TYR A 1 184 ? -9.582 -9.764 17.204 1.00 87.19 184 TYR A O 1
ATOM 1433 N N . GLY A 1 185 ? -10.679 -8.269 15.908 1.00 75.31 185 GLY A N 1
ATOM 1434 C CA . GLY A 1 185 ? -11.828 -8.053 16.803 1.00 75.31 185 GLY A CA 1
ATOM 1435 C C . GLY A 1 185 ? -12.387 -9.337 17.432 1.00 75.31 185 GLY A C 1
ATOM 1436 O O . GLY A 1 185 ? -12.411 -10.382 16.780 1.00 75.31 185 GLY A O 1
ATOM 1437 N N . GLN A 1 186 ? -12.805 -9.239 18.700 1.00 54.94 186 GLN A N 1
ATOM 1438 C CA . GLN A 1 186 ? -13.536 -10.280 19.436 1.00 54.94 186 GLN A CA 1
ATOM 1439 C C . GLN A 1 186 ? -15.012 -9.916 19.552 1.00 54.94 186 GLN A C 1
ATOM 1441 O O . GLN A 1 186 ? -15.292 -8.724 19.820 1.00 54.94 186 GLN A O 1
#

Sequence (186 aa):
MRLTHILFVLPLAVVALAVASPQAAKAQDYDMDCKLLLCLPGGFPDGCGDAYDHMIDRIRDGKSPIGTCAMAGGGEYDDYEIDYDFNGATSRDGWQCPEGTRLFHESNPVEANRSSVQVFCYENSDTVRLGDNTRTYYTGMSRPDRTHFTLDMTMNASAETPYETGVMRFSTGRARDWMTDITYGQ

Radius of gyration: 28.87 Å; chains: 1; bounding box: 120×26×59 Å

Secondary structure (DSSP, 8-state):
-----------------------SSSHHHHHHHHHHHHHTTTTS-TT-HHHHHHHHHHHHTT--SS--EE-TTS-EE--EEEEEEE--TTSGGGEE--TT-EEEEEEEEEETTEEEEEEEEESEEEEEEETTEEEEEEES-BPPEE--EEEEEEE--SSSS-EE---EEE--S--S-TTEEEEE--

Foldseek 3Di:
DDDDDDDDDDDPPPPPPPPPDPPDVPDVLQVLLQLLVVQLLVVRPPPRVSNVVSLLVCVVVVHDSHDWHQDPVRDTPPQKDKDKDFDALQDPVQWADPPQWDKDWDWADPDPQAIEIEIWTFNDKDWDDDPPDIDIDTHPIDHTDGFRMWMWMWGDDPDPDIRTSPIDTDDSVDHPCPRYHYHYDD